Protein AF-E6LDW2-F1 (afdb_monomer_lite)

pLDDT: mean 90.3, std 9.99, range [43.72, 98.69]

InterPro domains:
  IPR022302 Phosphoesterase, putative [TIGR03729] (8-185)
  IPR029052 Metallo-dependent phosphatase-like [SSF56300] (7-190)

Organism: Enterococcus italicus (strain DSM 15952 / CCUG 50447 / LMG 22039 / TP 1.5) (NCBI:txid888064)

Foldseek 3Di:
DVVVVVPDLAADADELVRLLPDDQCCNQPNPDPRYAALDWDDPDPAEIEHEHAAWFDLVLDPPDPDDVVVVCCPPNPSVSRDDPDDRNVVNVVSLVSLLVSLVVDDLSHAYEYEYAADQANVLQDADDDPCRVVSSVVRGRHYVSNVVSLLVRPNYAEYEYESSLDFPAWDDDSNHTYGYQALHDPLSQPVLQVVVCVVVVDRDDSVRSVVCCVVCVVVSVVVCPVSVVVSVVSSDDDDDRDDDD

Sequence (245 aa):
MDYLSNYFPTTFHWGNHEMADLTEGEIEHYLDPRFLNFRFFALSDTTWLLGINGWYDYSFVEGATRDFERLKKLAWYDRFIQREARDPVVMQQIADNFVAIMRTVPKDKRVIVSTHFVPNQAFVQTFTGKYAKWNQINAFLGSPKIGQMATEFLQIKALVFGHTHHRFGSVQVGGIHYECRPLGYAYEWRSMREALKQKQQKQLTMAALKREWQQSAKEMYRLYPEIVEQELKAALTILPYEEEK

Structure (mmCIF, N/CA/C/O backbone):
data_AF-E6LDW2-F1
#
_entry.id   AF-E6LDW2-F1
#
loop_
_atom_site.group_PDB
_atom_site.id
_atom_site.type_symbol
_atom_site.label_a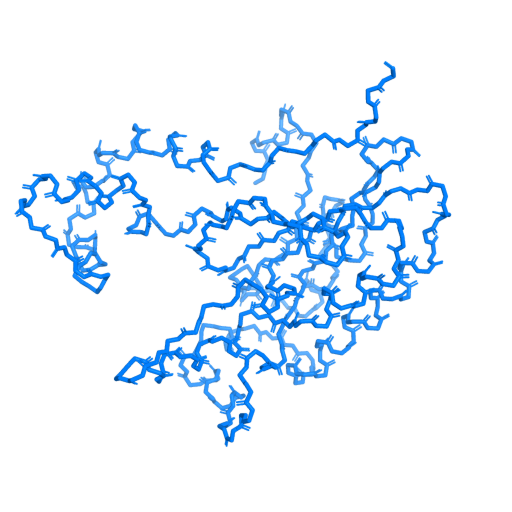tom_id
_atom_site.label_alt_id
_atom_site.label_comp_id
_atom_site.label_asym_id
_atom_site.label_entity_id
_atom_site.label_seq_id
_atom_site.pdbx_PDB_ins_code
_atom_site.Cartn_x
_atom_site.Cartn_y
_atom_site.Cartn_z
_atom_site.occupancy
_atom_site.B_iso_or_equiv
_atom_site.auth_seq_id
_atom_site.auth_comp_id
_atom_site.auth_asym_id
_atom_site.auth_atom_id
_atom_site.pdbx_PDB_model_num
ATOM 1 N N . MET A 1 1 ? 10.231 -11.966 8.454 1.00 61.38 1 MET A N 1
ATOM 2 C CA . MET A 1 1 ? 9.400 -11.290 9.475 1.00 61.38 1 MET A CA 1
ATOM 3 C C . MET A 1 1 ? 9.820 -11.614 10.901 1.00 61.38 1 MET A C 1
ATOM 5 O O . MET A 1 1 ? 9.773 -10.725 11.740 1.00 61.38 1 MET A O 1
ATOM 9 N N . ASP A 1 2 ? 10.304 -12.826 11.173 1.00 77.94 2 ASP A N 1
ATOM 10 C CA . ASP A 1 2 ? 10.484 -13.300 12.555 1.00 77.94 2 ASP A CA 1
ATOM 11 C C . ASP A 1 2 ? 11.526 -12.530 13.378 1.00 77.94 2 ASP A C 1
ATOM 13 O O . ASP A 1 2 ? 11.386 -12.436 14.590 1.00 77.94 2 ASP A O 1
ATOM 17 N N . TYR A 1 3 ? 12.516 -11.891 12.742 1.00 85.94 3 TYR A N 1
ATOM 18 C CA . TYR A 1 3 ? 13.461 -11.032 13.462 1.00 85.94 3 TYR A CA 1
ATOM 19 C C . TYR A 1 3 ? 12.782 -9.814 14.110 1.00 85.94 3 TYR A C 1
ATOM 21 O O . TYR A 1 3 ? 12.990 -9.564 15.292 1.00 85.94 3 TYR A O 1
ATOM 29 N N . LEU A 1 4 ? 11.954 -9.071 13.360 1.00 85.75 4 LEU A N 1
ATOM 30 C CA . LEU A 1 4 ? 11.271 -7.873 13.873 1.00 85.75 4 LEU A CA 1
ATOM 31 C C . LEU A 1 4 ? 10.219 -8.227 14.924 1.00 85.75 4 LEU A C 1
ATOM 33 O O . LEU A 1 4 ? 10.052 -7.488 15.892 1.00 85.75 4 LEU A O 1
ATOM 37 N N . SER A 1 5 ? 9.573 -9.386 14.771 1.00 88.56 5 SER A N 1
ATOM 38 C CA . SER A 1 5 ? 8.580 -9.885 15.724 1.00 88.56 5 SER A CA 1
ATOM 39 C C . SER A 1 5 ? 9.153 -10.165 17.120 1.00 88.56 5 SER A C 1
ATOM 41 O O . SER A 1 5 ? 8.387 -10.214 18.076 1.00 88.56 5 SER A O 1
ATOM 43 N N . ASN A 1 6 ? 10.480 -10.279 17.265 1.00 91.75 6 ASN A N 1
ATOM 44 C CA . ASN A 1 6 ? 11.134 -10.375 18.576 1.00 91.75 6 ASN A CA 1
ATOM 45 C C . ASN A 1 6 ? 11.159 -9.044 19.346 1.00 91.75 6 ASN A C 1
ATOM 47 O O . ASN A 1 6 ? 11.403 -9.045 20.549 1.00 91.75 6 ASN A O 1
ATOM 51 N N . TYR A 1 7 ? 10.945 -7.918 18.661 1.00 93.06 7 TYR A N 1
ATOM 52 C CA . TYR A 1 7 ? 11.051 -6.576 19.239 1.00 93.06 7 TYR A CA 1
ATOM 53 C C . TYR A 1 7 ? 9.727 -5.808 19.195 1.00 93.06 7 TYR A C 1
ATOM 55 O O . TYR A 1 7 ? 9.467 -4.998 20.081 1.00 93.06 7 TYR A O 1
ATOM 63 N N . PHE A 1 8 ? 8.885 -6.062 18.187 1.00 90.38 8 PHE A N 1
ATOM 64 C CA . PHE A 1 8 ? 7.631 -5.341 17.971 1.00 90.38 8 PHE A CA 1
ATOM 65 C C . PHE A 1 8 ? 6.513 -6.278 17.493 1.00 90.38 8 PHE A C 1
ATOM 67 O O . PHE A 1 8 ? 6.769 -7.153 16.656 1.00 90.38 8 PHE A O 1
ATOM 74 N N . PRO A 1 9 ? 5.249 -6.057 17.908 1.00 93.62 9 PRO A N 1
ATOM 75 C CA . PRO A 1 9 ? 4.101 -6.633 17.217 1.00 93.62 9 PRO A CA 1
ATOM 76 C C . PRO A 1 9 ? 4.183 -6.308 15.724 1.00 93.62 9 PRO A C 1
ATOM 78 O O . PRO A 1 9 ? 4.304 -5.150 15.331 1.00 93.62 9 PRO A O 1
ATOM 81 N N . THR A 1 10 ? 4.177 -7.343 14.888 1.00 95.50 10 THR A N 1
ATOM 82 C CA . THR A 1 10 ? 4.383 -7.207 13.444 1.00 95.50 10 THR A CA 1
ATOM 83 C C . THR A 1 10 ? 3.158 -7.725 12.712 1.00 95.50 10 THR A C 1
ATOM 85 O O . THR A 1 10 ? 2.697 -8.830 12.990 1.00 95.50 10 THR A O 1
ATOM 88 N N . THR A 1 11 ? 2.673 -6.953 11.748 1.00 97.12 11 THR A N 1
ATOM 89 C CA . THR A 1 11 ? 1.641 -7.361 10.791 1.00 97.12 11 THR A CA 1
ATOM 90 C C . THR A 1 11 ? 2.141 -7.128 9.370 1.00 97.12 11 THR A C 1
ATOM 92 O O . THR A 1 11 ? 3.139 -6.430 9.170 1.00 97.12 11 THR A O 1
ATOM 95 N N . PHE A 1 12 ? 1.497 -7.744 8.380 1.00 97.50 12 PHE A N 1
ATOM 96 C CA . PHE A 1 12 ? 1.852 -7.555 6.975 1.00 97.50 12 PHE A CA 1
ATOM 97 C C . PHE A 1 12 ? 0.672 -7.758 6.036 1.00 97.50 12 PHE A C 1
ATOM 99 O O . PHE A 1 12 ? -0.296 -8.432 6.371 1.00 97.50 12 PHE A O 1
ATOM 106 N N . HIS A 1 13 ? 0.797 -7.190 4.845 1.00 98.06 13 HIS A N 1
ATOM 107 C CA . HIS A 1 13 ? -0.041 -7.450 3.679 1.00 98.06 13 HIS A CA 1
ATOM 108 C C . HIS A 1 13 ? 0.877 -7.636 2.467 1.00 98.06 13 HIS A C 1
ATOM 110 O O . HIS A 1 13 ? 2.083 -7.379 2.555 1.00 98.06 13 HIS A O 1
ATOM 116 N N . TRP A 1 14 ? 0.335 -8.147 1.369 1.00 98.00 14 TRP A N 1
ATOM 117 C CA . TRP A 1 14 ? 1.127 -8.468 0.189 1.00 98.00 14 TRP A CA 1
ATOM 118 C C . TRP A 1 14 ? 1.342 -7.259 -0.712 1.00 98.00 14 TRP A C 1
ATOM 120 O O . TRP A 1 14 ? 0.398 -6.537 -1.042 1.00 98.00 14 TRP A O 1
ATOM 130 N N . GLY A 1 15 ? 2.574 -7.110 -1.199 1.00 97.25 15 GLY A N 1
ATOM 131 C CA . GLY A 1 15 ? 2.851 -6.356 -2.408 1.00 97.25 15 GLY A CA 1
ATOM 132 C C . GLY A 1 15 ? 2.733 -7.225 -3.658 1.00 97.25 15 GLY A C 1
ATOM 133 O O . GLY A 1 15 ? 2.633 -8.449 -3.599 1.00 97.25 15 GLY A O 1
ATOM 134 N N . ASN A 1 16 ? 2.768 -6.589 -4.830 1.00 96.06 16 ASN A N 1
ATOM 135 C CA . ASN A 1 16 ? 2.678 -7.295 -6.112 1.00 96.06 16 ASN A CA 1
ATOM 136 C C . ASN A 1 16 ? 3.825 -8.304 -6.312 1.00 96.06 16 ASN A C 1
ATOM 138 O O . ASN A 1 16 ? 3.637 -9.331 -6.957 1.00 96.06 16 ASN A O 1
ATOM 142 N N . HIS A 1 17 ? 5.008 -8.024 -5.761 1.00 95.06 17 HIS A N 1
ATOM 143 C CA . HIS A 1 17 ? 6.155 -8.917 -5.883 1.00 95.06 17 HIS A CA 1
ATOM 144 C C . HIS A 1 17 ? 5.996 -10.197 -5.059 1.00 95.06 17 HIS A C 1
ATOM 146 O O . HIS A 1 17 ? 6.358 -11.257 -5.557 1.00 95.06 17 HIS A O 1
ATOM 152 N N . GLU A 1 18 ? 5.403 -10.126 -3.865 1.00 95.81 18 GLU A N 1
ATOM 153 C CA . GLU A 1 18 ? 5.114 -11.318 -3.059 1.00 95.81 18 GLU A CA 1
ATOM 154 C C . GLU A 1 18 ? 3.975 -12.148 -3.665 1.00 95.81 18 GLU A C 1
ATOM 156 O O . GLU A 1 18 ? 4.045 -13.372 -3.681 1.00 95.81 18 GLU A O 1
ATOM 161 N N . MET A 1 19 ? 2.951 -11.497 -4.229 1.00 97.44 19 MET A N 1
ATOM 162 C CA . MET A 1 19 ? 1.814 -12.189 -4.855 1.00 97.44 19 MET A CA 1
ATOM 163 C C . MET A 1 19 ? 2.197 -13.069 -6.051 1.00 97.44 19 MET A C 1
ATOM 165 O O . MET A 1 19 ? 1.428 -13.952 -6.420 1.00 97.44 19 MET A O 1
ATOM 169 N N . ALA A 1 20 ? 3.338 -12.816 -6.698 1.00 95.38 20 ALA A N 1
ATOM 170 C CA . ALA A 1 20 ? 3.752 -13.553 -7.892 1.00 95.38 20 ALA A CA 1
ATOM 171 C C . ALA A 1 20 ? 4.045 -15.037 -7.613 1.00 95.38 20 ALA A C 1
ATOM 173 O O . ALA A 1 20 ? 3.953 -15.849 -8.532 1.00 95.38 20 ALA A O 1
ATOM 174 N N . ASP A 1 21 ? 4.360 -15.373 -6.361 1.00 94.31 21 ASP A N 1
ATOM 175 C CA . ASP A 1 21 ? 4.686 -16.729 -5.919 1.00 94.31 21 ASP A CA 1
ATOM 176 C C . ASP A 1 21 ? 3.512 -17.414 -5.184 1.00 94.31 21 ASP A C 1
ATOM 178 O O . ASP A 1 21 ? 3.684 -18.501 -4.634 1.00 94.31 21 ASP A O 1
ATOM 182 N N . LEU A 1 22 ? 2.322 -16.796 -5.169 1.00 96.62 22 LEU A N 1
ATOM 183 C CA . LEU A 1 22 ? 1.149 -17.244 -4.410 1.00 96.62 22 LEU A CA 1
ATOM 184 C C . LEU A 1 22 ? -0.028 -17.628 -5.318 1.00 96.62 22 LEU A C 1
ATOM 186 O O . LEU A 1 22 ? -0.206 -17.103 -6.420 1.00 96.62 22 LEU A O 1
ATOM 190 N N . THR A 1 23 ? -0.881 -18.521 -4.821 1.00 96.88 23 THR A N 1
ATOM 191 C CA . THR A 1 23 ? -2.211 -18.797 -5.390 1.00 96.88 23 THR A CA 1
ATOM 192 C C . THR A 1 23 ? -3.225 -17.712 -4.999 1.00 96.88 23 THR A C 1
ATOM 194 O O . THR A 1 23 ? -3.037 -17.031 -3.994 1.00 96.88 23 THR A O 1
ATOM 197 N N . GLU A 1 24 ? -4.348 -17.577 -5.723 1.00 95.62 24 GLU A N 1
ATOM 198 C CA . GLU A 1 24 ? -5.418 -16.619 -5.350 1.00 95.62 24 GLU A CA 1
ATOM 199 C C . GLU A 1 24 ? -5.887 -16.827 -3.900 1.00 95.62 24 GLU A C 1
ATOM 201 O O . GLU A 1 24 ? -6.051 -15.873 -3.141 1.00 95.62 24 GLU A O 1
ATOM 206 N N . GLY A 1 25 ? -6.040 -18.088 -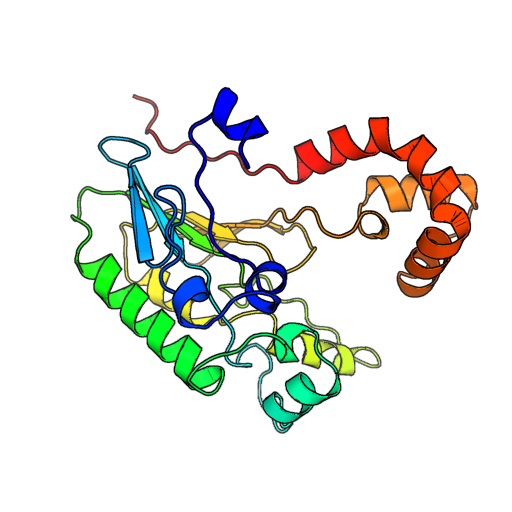3.483 1.00 97.06 25 GLY A N 1
ATOM 207 C CA . GLY A 1 25 ? -6.428 -18.427 -2.116 1.00 97.06 25 GLY A CA 1
ATOM 208 C C . GLY A 1 25 ? -5.427 -17.927 -1.072 1.00 97.06 25 GLY A C 1
ATOM 209 O O . GLY A 1 25 ? -5.838 -17.440 -0.023 1.00 97.06 25 GLY A O 1
ATOM 210 N N . GLU A 1 26 ? -4.126 -17.991 -1.358 1.00 97.62 26 GLU A N 1
ATOM 211 C CA . GLU A 1 26 ? -3.072 -17.475 -0.475 1.00 97.62 26 GLU A CA 1
ATOM 212 C C . GLU A 1 26 ? -2.971 -15.947 -0.510 1.00 97.62 26 GLU A C 1
ATOM 214 O O . GLU A 1 26 ? -2.707 -15.328 0.522 1.00 97.62 26 GLU A O 1
ATOM 219 N N . ILE A 1 27 ? -3.220 -15.324 -1.664 1.00 98.00 27 ILE A N 1
ATOM 220 C CA . ILE A 1 27 ? -3.296 -13.864 -1.779 1.00 98.00 27 ILE A CA 1
ATOM 221 C C . ILE A 1 27 ? -4.416 -13.338 -0.880 1.00 98.00 27 ILE A C 1
ATOM 223 O O . ILE A 1 27 ? -4.204 -12.383 -0.131 1.00 98.00 27 ILE A O 1
ATOM 227 N N . GLU A 1 28 ? -5.591 -13.966 -0.917 1.00 97.31 28 GLU A N 1
ATOM 228 C CA . GLU A 1 28 ? -6.760 -13.479 -0.184 1.00 97.31 28 GLU A CA 1
ATOM 229 C C . GLU A 1 28 ? -6.801 -13.955 1.280 1.00 97.31 28 GLU A C 1
ATOM 231 O O . GLU A 1 28 ? -7.205 -13.192 2.161 1.00 97.31 28 GLU A O 1
ATOM 236 N N . HIS A 1 29 ? -6.347 -15.182 1.568 1.00 96.62 29 HIS A N 1
ATOM 237 C CA . HIS A 1 29 ? -6.551 -15.870 2.852 1.00 96.62 29 HIS A CA 1
ATOM 238 C C . HIS A 1 29 ? -5.302 -16.592 3.384 1.00 96.62 29 HIS A C 1
ATOM 240 O O . HIS A 1 29 ? -5.395 -17.716 3.885 1.00 96.62 29 HIS A O 1
ATOM 246 N N . TYR A 1 30 ? -4.132 -15.952 3.335 1.00 97.44 30 TYR A N 1
ATOM 247 C CA . TYR A 1 30 ? -2.915 -16.540 3.898 1.00 97.44 30 TYR A CA 1
ATOM 248 C C . TYR A 1 30 ? -3.067 -16.922 5.383 1.00 97.44 30 TYR A C 1
ATOM 250 O O . TYR A 1 30 ? -3.596 -16.158 6.203 1.00 97.44 30 TYR A O 1
ATOM 258 N N . LEU A 1 31 ? -2.579 -18.113 5.739 1.00 95.44 31 LEU A N 1
ATOM 259 C CA . LEU A 1 31 ? -2.718 -18.702 7.073 1.00 95.44 31 LEU A CA 1
ATOM 260 C C . LEU A 1 31 ? -1.609 -18.233 8.030 1.00 95.44 31 LEU A C 1
ATOM 262 O O . LEU A 1 31 ? -0.845 -19.034 8.561 1.00 95.44 31 LEU A O 1
ATOM 266 N N . ASP A 1 32 ? -1.538 -16.925 8.274 1.00 95.62 32 ASP A N 1
ATOM 267 C CA . ASP A 1 32 ? -0.710 -16.326 9.328 1.00 95.62 32 ASP A CA 1
ATOM 268 C C . ASP A 1 32 ? -1.563 -15.308 10.111 1.00 95.62 32 ASP A C 1
ATOM 270 O O . ASP A 1 32 ? -2.206 -14.455 9.494 1.00 95.62 32 ASP A O 1
ATOM 274 N N . PRO A 1 33 ? -1.610 -15.354 11.455 1.00 93.56 33 PRO A N 1
ATOM 275 C CA . PRO A 1 33 ? -2.386 -14.394 12.248 1.00 93.56 33 PRO A CA 1
ATOM 276 C C . PRO A 1 33 ? -1.914 -12.939 12.093 1.00 93.56 33 PRO A C 1
ATOM 278 O O . PRO A 1 33 ? -2.668 -12.017 12.393 1.00 93.56 33 PRO A O 1
ATOM 281 N N . ARG A 1 34 ? -0.680 -12.717 11.626 1.00 95.94 34 ARG A N 1
ATOM 282 C CA . ARG A 1 34 ? -0.110 -11.393 11.340 1.00 95.94 34 ARG A CA 1
ATOM 283 C C . ARG A 1 34 ? -0.521 -10.861 9.965 1.00 95.94 34 ARG A C 1
ATOM 285 O O . ARG A 1 34 ? -0.319 -9.675 9.700 1.00 95.94 34 ARG A O 1
ATOM 292 N N . PHE A 1 35 ? -1.051 -11.717 9.091 1.00 97.88 35 PHE A N 1
ATOM 293 C CA . PHE A 1 35 ? -1.477 -11.331 7.752 1.00 97.88 35 PHE A CA 1
ATOM 294 C C . PHE A 1 35 ? -2.804 -10.567 7.797 1.00 97.88 35 PHE A C 1
ATOM 296 O O . PHE A 1 35 ? -3.819 -11.062 8.307 1.00 97.88 35 PHE A O 1
ATOM 303 N N . LEU A 1 36 ? -2.794 -9.363 7.230 1.00 98.44 36 LEU A N 1
ATOM 304 C CA . LEU A 1 36 ? -3.932 -8.464 7.150 1.00 98.44 36 LEU A CA 1
ATOM 305 C C . LEU A 1 36 ? -4.349 -8.254 5.693 1.00 98.44 36 LEU A C 1
ATOM 307 O O . LEU A 1 36 ? -3.691 -7.541 4.945 1.00 98.44 36 LEU A O 1
ATOM 311 N N . ASN A 1 37 ? -5.500 -8.800 5.321 1.00 98.44 37 ASN A N 1
ATOM 312 C CA . ASN A 1 37 ? -6.207 -8.434 4.100 1.00 98.44 37 ASN A CA 1
ATOM 313 C C . ASN A 1 37 ? -7.698 -8.391 4.422 1.00 98.44 37 ASN A C 1
ATOM 315 O O . ASN A 1 37 ? -8.283 -9.416 4.767 1.00 98.44 37 ASN A O 1
ATOM 319 N N . PHE A 1 38 ? -8.272 -7.186 4.431 1.00 98.25 38 PHE A N 1
ATOM 320 C CA . PHE A 1 38 ? -9.593 -6.919 5.010 1.00 98.25 38 PHE A CA 1
ATOM 321 C C . PHE A 1 38 ? -9.710 -7.430 6.455 1.00 98.25 38 PHE A C 1
ATOM 323 O O . PHE A 1 38 ? -10.712 -8.015 6.861 1.00 98.25 38 PHE A O 1
ATOM 330 N N . ARG A 1 39 ? -8.656 -7.213 7.249 1.00 97.69 39 ARG A N 1
ATOM 331 C CA . ARG A 1 39 ? -8.614 -7.545 8.678 1.00 97.69 39 ARG A CA 1
ATOM 332 C C . ARG A 1 39 ? -8.118 -6.354 9.478 1.00 97.69 39 ARG A C 1
ATOM 334 O O . ARG A 1 39 ? -7.216 -5.636 9.040 1.00 97.69 39 ARG A O 1
ATOM 341 N N . PHE A 1 40 ? -8.703 -6.178 10.659 1.00 97.75 40 PHE A N 1
ATOM 342 C CA . PHE A 1 40 ? -8.274 -5.165 11.611 1.00 97.75 40 PHE A CA 1
ATOM 343 C C . PHE A 1 40 ? -7.258 -5.726 12.604 1.00 97.75 40 PHE A C 1
ATOM 345 O O . PHE A 1 40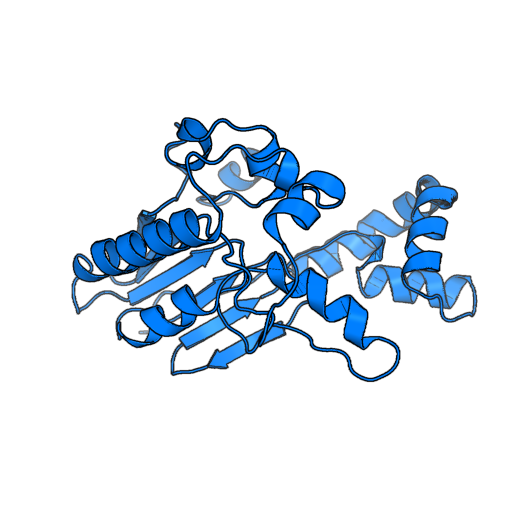 ? -7.375 -6.863 13.058 1.00 97.75 40 PHE A O 1
ATOM 352 N N . PHE A 1 41 ? -6.317 -4.880 12.996 1.00 97.31 41 PHE A N 1
ATOM 353 C CA . PHE A 1 41 ? -5.454 -5.057 14.152 1.00 97.31 41 PHE A CA 1
ATOM 354 C C . PHE A 1 41 ? -5.664 -3.866 15.092 1.00 97.31 41 PHE A C 1
ATOM 356 O O . PHE A 1 41 ? -5.537 -2.716 14.673 1.00 97.31 41 PHE A O 1
ATOM 363 N N . ALA A 1 42 ? -6.022 -4.113 16.351 1.00 96.06 42 ALA A N 1
ATOM 364 C CA . ALA A 1 42 ? -6.199 -3.039 17.324 1.00 96.06 42 ALA A CA 1
ATOM 365 C C . ALA A 1 42 ? -4.825 -2.489 17.738 1.00 96.06 42 ALA A C 1
ATOM 367 O O . ALA A 1 42 ? -4.023 -3.211 18.323 1.00 96.06 42 ALA A O 1
ATOM 368 N N . LEU A 1 43 ? -4.555 -1.220 17.417 1.00 95.56 43 LEU A N 1
ATOM 369 C CA . LEU A 1 43 ? -3.351 -0.519 17.879 1.00 95.56 43 LEU A CA 1
ATOM 370 C C . LEU A 1 43 ? -3.563 0.039 19.293 1.00 95.56 43 LEU A C 1
ATOM 372 O O . LEU A 1 43 ? -2.635 0.054 20.095 1.00 95.56 43 LEU A O 1
ATOM 376 N N . SER A 1 44 ? -4.794 0.465 19.588 1.00 95.19 44 SER A N 1
ATOM 377 C CA . SER A 1 44 ? -5.279 0.886 20.903 1.00 95.19 44 SER A CA 1
ATOM 378 C C . SER A 1 44 ? -6.786 0.611 21.027 1.00 95.19 44 SER A C 1
ATOM 380 O O . SER A 1 44 ? -7.420 0.108 20.092 1.00 95.19 44 SER A O 1
ATOM 382 N N . ASP A 1 45 ? -7.388 0.997 22.155 1.00 93.88 45 ASP A N 1
ATOM 383 C CA . ASP A 1 45 ? -8.840 0.907 22.367 1.00 93.88 45 ASP A CA 1
ATOM 384 C C . ASP A 1 45 ? -9.648 1.746 21.363 1.00 93.88 45 ASP A C 1
ATOM 386 O O . ASP A 1 45 ? -10.808 1.435 21.077 1.00 93.88 45 ASP A O 1
ATOM 390 N N . THR A 1 46 ? -9.060 2.815 20.821 1.00 95.62 46 THR A N 1
ATOM 391 C CA . THR A 1 46 ? -9.740 3.780 19.943 1.00 95.62 46 THR A CA 1
ATOM 392 C C . THR A 1 46 ? -9.221 3.773 18.510 1.00 95.62 46 THR A C 1
ATOM 394 O O . THR A 1 46 ? -9.952 4.216 17.624 1.00 95.62 46 THR A O 1
ATOM 397 N N . THR A 1 47 ? -8.025 3.238 18.246 1.00 97.56 47 THR A N 1
ATOM 398 C CA . THR A 1 47 ? -7.419 3.246 16.908 1.00 97.56 47 THR A CA 1
ATOM 399 C C . THR A 1 47 ? -7.114 1.844 16.404 1.00 97.56 47 THR A C 1
ATOM 401 O O . THR A 1 47 ? -6.409 1.061 17.043 1.00 97.56 47 THR A O 1
ATOM 404 N N . TRP A 1 48 ? -7.615 1.533 15.211 1.00 97.81 48 TRP A N 1
ATOM 405 C CA . TRP A 1 48 ? -7.409 0.259 14.529 1.00 97.81 48 TRP A CA 1
ATOM 406 C C . TRP A 1 48 ? -6.591 0.443 13.248 1.00 97.81 48 TRP A C 1
ATOM 408 O O . TRP A 1 48 ? -6.719 1.444 12.543 1.00 97.81 48 TRP A O 1
ATOM 418 N N . LEU A 1 49 ? -5.770 -0.552 12.931 1.00 98.25 49 LEU A N 1
ATOM 419 C CA . LEU A 1 49 ? -5.086 -0.705 11.654 1.00 98.25 49 LEU A CA 1
ATOM 420 C C . LEU A 1 49 ? -5.899 -1.643 10.762 1.00 98.25 49 LEU A C 1
ATOM 422 O O . LEU A 1 49 ? -6.133 -2.786 11.139 1.00 98.25 49 LEU A O 1
ATOM 426 N N . LEU A 1 50 ? -6.291 -1.188 9.577 1.00 98.69 50 LEU A N 1
ATOM 427 C CA . LEU A 1 50 ? -6.852 -2.021 8.517 1.00 98.69 50 LEU A 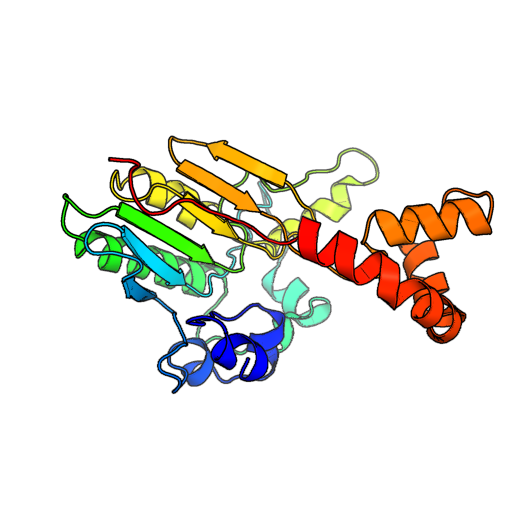CA 1
ATOM 428 C C . LEU A 1 50 ? -5.766 -2.303 7.480 1.00 98.69 50 LEU A C 1
ATOM 430 O O . LEU A 1 50 ? -5.279 -1.372 6.840 1.00 98.69 50 LEU A O 1
ATOM 434 N N . GLY A 1 51 ? -5.409 -3.570 7.286 1.00 98.50 51 GLY A N 1
ATOM 435 C CA . GLY A 1 51 ? -4.562 -3.979 6.163 1.00 98.50 51 GLY A CA 1
ATOM 436 C C . GLY A 1 51 ? -5.398 -4.452 4.979 1.00 98.50 51 GLY A C 1
ATOM 437 O O . GLY A 1 51 ? -6.340 -5.228 5.156 1.00 98.50 51 GLY A O 1
ATOM 438 N N . ILE A 1 52 ? -5.052 -3.991 3.780 1.00 98.25 52 ILE A N 1
ATOM 439 C CA . ILE A 1 52 ? -5.576 -4.493 2.506 1.00 98.25 52 ILE A CA 1
ATOM 440 C C . ILE A 1 52 ? -4.408 -4.647 1.538 1.00 98.25 52 ILE A C 1
ATOM 442 O O . ILE A 1 52 ? -3.586 -3.742 1.420 1.00 98.25 52 ILE A O 1
ATOM 446 N N . ASN A 1 53 ? -4.339 -5.744 0.792 1.00 98.25 53 ASN A N 1
ATOM 447 C CA . ASN A 1 53 ? -3.263 -5.893 -0.189 1.00 98.25 53 ASN A CA 1
ATOM 448 C C . ASN A 1 53 ? -3.338 -4.787 -1.266 1.00 98.25 53 ASN A C 1
ATOM 450 O O . ASN A 1 53 ? -2.353 -4.112 -1.569 1.00 98.25 53 ASN A O 1
ATOM 454 N N . GLY A 1 54 ? -4.552 -4.537 -1.770 1.00 97.38 54 GLY A N 1
ATOM 455 C CA . GLY A 1 54 ? -4.835 -3.596 -2.855 1.00 97.38 54 GLY A CA 1
ATOM 456 C C . GLY A 1 54 ? -4.642 -4.210 -4.246 1.00 97.38 54 GLY A C 1
ATOM 457 O O . GLY A 1 54 ? -4.229 -5.361 -4.384 1.00 97.38 54 GLY A O 1
ATOM 458 N N . TRP A 1 55 ? -4.970 -3.433 -5.281 1.00 98.12 55 TRP A N 1
ATOM 459 C CA . TRP A 1 55 ? -4.751 -3.789 -6.686 1.00 98.12 55 TRP A CA 1
ATOM 460 C C . TRP A 1 55 ? -4.799 -2.540 -7.582 1.00 98.12 55 TRP A C 1
ATOM 462 O O . TRP A 1 55 ? -4.753 -1.410 -7.091 1.00 98.12 55 TRP A O 1
ATOM 472 N N . TYR A 1 56 ? -4.901 -2.731 -8.898 1.00 97.50 56 TYR A N 1
ATOM 473 C CA . TYR A 1 56 ? -5.071 -1.670 -9.889 1.00 97.50 56 TYR A CA 1
ATOM 474 C C . TYR A 1 56 ? -6.146 -2.008 -10.920 1.00 97.50 56 TYR A C 1
ATOM 476 O O . TYR A 1 56 ? -6.484 -3.165 -11.149 1.00 97.50 56 TYR A O 1
ATOM 484 N N . ASP A 1 57 ? -6.656 -0.976 -11.583 1.00 96.50 57 ASP A N 1
ATOM 485 C CA . ASP A 1 57 ? -7.675 -1.070 -12.636 1.00 96.50 57 ASP A CA 1
ATOM 486 C C . ASP A 1 57 ? -7.365 -0.181 -13.848 1.00 96.50 57 ASP A C 1
ATOM 488 O O . ASP A 1 57 ? -8.253 0.139 -14.637 1.00 96.50 57 ASP A O 1
ATOM 492 N N . TYR A 1 58 ? -6.099 0.225 -13.996 1.00 96.00 58 TYR A N 1
ATOM 493 C CA . TYR A 1 58 ? -5.592 1.070 -15.083 1.00 96.00 58 TYR A CA 1
ATOM 494 C C . TYR A 1 58 ? -6.115 2.513 -15.109 1.00 96.00 58 TYR A C 1
ATOM 496 O O . TYR A 1 58 ? -5.723 3.290 -15.980 1.00 96.00 58 TYR A O 1
ATOM 504 N N . SER A 1 59 ? -6.951 2.900 -14.147 1.00 95.06 59 SER A N 1
ATOM 505 C CA . SER A 1 59 ? -7.650 4.192 -14.126 1.00 95.06 59 SER A CA 1
ATOM 506 C C . SER A 1 59 ? -6.743 5.414 -13.949 1.00 95.06 59 SER A C 1
ATOM 508 O O . SER A 1 59 ? -7.155 6.524 -14.268 1.00 95.06 59 SER A O 1
ATOM 510 N N . PHE A 1 60 ? -5.489 5.231 -13.527 1.00 95.38 60 PHE A N 1
ATOM 511 C CA . PHE A 1 60 ? -4.486 6.303 -13.492 1.00 95.38 60 PHE A CA 1
ATOM 512 C C . PHE A 1 60 ? -3.973 6.741 -14.870 1.00 95.38 60 PHE A C 1
ATOM 514 O O . PHE A 1 60 ? -3.165 7.669 -14.963 1.00 95.38 60 PHE A O 1
ATOM 521 N N . VAL A 1 61 ? -4.411 6.083 -15.945 1.00 93.06 61 VAL A N 1
ATOM 522 C CA . VAL A 1 61 ? -4.166 6.523 -17.318 1.00 93.06 61 VAL A CA 1
ATOM 523 C C . VAL A 1 61 ? -5.486 6.987 -17.925 1.00 93.06 61 VAL A C 1
ATOM 525 O O . VAL A 1 61 ? -6.271 6.186 -18.433 1.00 93.06 61 VAL A O 1
ATOM 528 N N . GLU A 1 62 ? -5.724 8.297 -17.891 1.00 79.94 62 GLU A N 1
ATOM 529 C CA . GLU A 1 62 ? -6.908 8.900 -18.508 1.00 79.94 62 GLU A CA 1
ATOM 530 C C . GLU A 1 62 ? -6.973 8.610 -20.014 1.00 79.94 62 GLU A C 1
ATOM 532 O O . GLU A 1 62 ? -5.963 8.645 -20.724 1.00 79.94 62 GLU A O 1
ATOM 537 N N . GLY A 1 63 ? -8.179 8.324 -20.516 1.00 71.88 63 GLY A N 1
ATOM 538 C CA . GLY A 1 63 ? -8.404 8.089 -21.945 1.00 71.88 63 GLY A CA 1
ATOM 539 C C . GLY A 1 63 ? -7.669 6.862 -22.498 1.00 71.88 63 GLY A C 1
ATOM 540 O O . GLY A 1 63 ? -7.332 6.831 -23.682 1.00 71.88 63 GLY A O 1
ATOM 541 N N . ALA A 1 64 ? -7.387 5.868 -21.652 1.00 65.81 64 ALA A N 1
ATOM 542 C CA . ALA A 1 64 ? -6.716 4.628 -22.019 1.00 65.81 64 ALA A CA 1
ATOM 543 C C . ALA A 1 64 ? -7.352 3.942 -23.246 1.00 65.81 64 ALA A C 1
ATOM 545 O O . ALA A 1 64 ? -8.388 3.295 -23.156 1.00 65.81 64 ALA A O 1
ATOM 546 N N . THR A 1 65 ? -6.686 4.033 -24.398 1.00 68.19 65 THR A N 1
ATOM 547 C CA . THR A 1 65 ? -7.025 3.286 -25.628 1.00 68.19 65 THR A CA 1
ATOM 548 C C . THR A 1 65 ? -6.196 2.012 -25.790 1.00 68.19 65 THR A C 1
ATOM 550 O O . THR A 1 65 ? -6.409 1.224 -26.710 1.00 68.19 65 THR A O 1
ATOM 553 N N . ARG A 1 66 ? -5.206 1.820 -24.912 1.00 80.19 66 ARG A N 1
ATOM 554 C CA . ARG A 1 66 ? -4.284 0.688 -24.932 1.00 80.19 66 ARG A CA 1
ATOM 555 C C . ARG A 1 66 ? -4.864 -0.485 -24.148 1.00 80.19 66 ARG A C 1
ATOM 557 O O . ARG A 1 66 ? -5.364 -0.316 -23.044 1.00 80.19 66 ARG A O 1
ATOM 564 N N . ASP A 1 67 ? -4.690 -1.683 -24.694 1.00 90.12 67 ASP A N 1
ATOM 565 C CA . ASP A 1 67 ? -4.970 -2.938 -23.999 1.00 90.12 67 ASP A CA 1
ATOM 566 C C . ASP A 1 67 ? -3.887 -3.210 -22.935 1.00 90.12 67 ASP A C 1
ATOM 568 O O . ASP A 1 67 ? -2.811 -3.753 -23.220 1.00 90.12 67 ASP A O 1
ATOM 572 N N . PHE A 1 68 ? -4.150 -2.754 -21.709 1.00 93.06 68 PHE A N 1
ATOM 573 C CA . PHE A 1 68 ? -3.243 -2.922 -20.574 1.00 93.06 68 PHE A CA 1
ATOM 574 C C . PHE A 1 68 ? -3.200 -4.355 -20.042 1.00 93.06 68 PHE A C 1
ATOM 576 O O . PHE A 1 68 ? -2.149 -4.768 -19.552 1.00 93.06 68 PHE A O 1
ATOM 583 N N . GLU A 1 69 ? -4.256 -5.149 -20.231 1.00 91.69 69 GLU A N 1
ATOM 584 C CA . GLU A 1 69 ? -4.240 -6.577 -19.894 1.00 91.69 69 GLU A CA 1
ATOM 585 C C . GLU A 1 69 ? -3.235 -7.325 -20.774 1.00 91.69 69 GLU A C 1
ATOM 587 O O . GLU A 1 69 ? -2.411 -8.108 -20.289 1.00 91.69 69 GLU A O 1
ATOM 592 N N . ARG A 1 70 ? -3.242 -7.049 -22.082 1.00 91.75 70 ARG A N 1
ATOM 593 C CA . ARG A 1 70 ? -2.241 -7.600 -22.998 1.00 91.75 70 ARG A CA 1
ATOM 594 C C . ARG A 1 70 ? -0.842 -7.087 -22.676 1.00 91.75 70 ARG A C 1
ATOM 596 O O . ARG A 1 70 ? 0.105 -7.873 -22.696 1.00 91.75 70 ARG A O 1
ATOM 603 N N . LEU A 1 71 ? -0.688 -5.794 -22.377 1.00 91.50 71 LEU A N 1
ATOM 604 C CA . LEU A 1 71 ? 0.616 -5.229 -22.010 1.00 91.50 71 LEU A CA 1
ATOM 605 C C . LEU A 1 71 ? 1.182 -5.893 -20.750 1.00 91.50 71 LEU A C 1
ATOM 607 O O . LEU A 1 71 ? 2.365 -6.241 -20.737 1.00 91.50 71 LEU A O 1
ATOM 611 N N . LYS A 1 72 ? 0.337 -6.121 -19.737 1.00 93.25 72 LYS A N 1
ATOM 612 C CA . LYS A 1 72 ? 0.698 -6.842 -18.516 1.00 93.25 72 LYS A CA 1
ATOM 613 C C . LYS A 1 72 ? 1.268 -8.212 -18.852 1.00 93.25 72 LYS A C 1
ATOM 615 O O . LYS A 1 72 ? 2.417 -8.485 -18.517 1.00 93.25 72 LYS A O 1
ATOM 620 N N . LYS A 1 73 ? 0.511 -9.019 -19.606 1.00 90.62 73 LYS A N 1
ATOM 621 C CA . LYS A 1 73 ? 0.897 -10.382 -20.014 1.00 90.62 73 LYS A CA 1
ATOM 622 C C . LYS A 1 73 ? 2.222 -10.436 -20.781 1.00 90.62 73 LYS A C 1
ATOM 624 O O . LYS A 1 73 ? 2.964 -11.402 -20.638 1.00 90.62 73 LYS A O 1
ATOM 629 N N . LEU A 1 74 ? 2.527 -9.414 -21.582 1.00 88.62 74 LEU A N 1
ATOM 630 C CA . LEU A 1 74 ? 3.732 -9.382 -22.415 1.00 88.62 74 LEU A CA 1
ATOM 631 C C . LEU A 1 74 ? 4.975 -8.864 -21.688 1.00 88.62 74 LEU A C 1
ATOM 633 O O . LEU A 1 74 ? 6.070 -9.371 -21.919 1.00 88.62 74 LEU A O 1
ATOM 637 N N . ALA A 1 75 ? 4.832 -7.812 -20.882 1.00 83.88 75 ALA A N 1
ATOM 638 C CA . ALA A 1 75 ? 5.972 -6.973 -20.510 1.00 83.88 75 ALA A CA 1
ATOM 639 C C . ALA A 1 75 ? 6.012 -6.560 -19.037 1.00 83.88 75 ALA A C 1
ATOM 641 O O . ALA A 1 75 ? 7.007 -5.974 -18.610 1.00 83.88 75 ALA A O 1
ATOM 642 N N . TRP A 1 76 ? 4.973 -6.855 -18.255 1.00 90.25 76 TRP A N 1
ATOM 643 C CA . TRP A 1 76 ? 4.917 -6.478 -16.846 1.00 90.25 76 TRP A CA 1
ATOM 644 C C .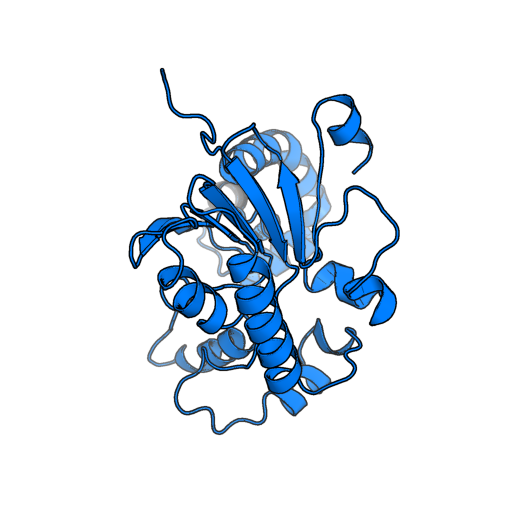 TRP A 1 76 ? 5.193 -7.672 -15.937 1.00 90.25 76 TRP A C 1
ATOM 646 O O . TRP A 1 76 ? 4.948 -8.818 -16.320 1.00 90.25 76 TRP A O 1
ATOM 656 N N . TYR A 1 77 ? 5.754 -7.417 -14.754 1.00 91.00 77 TYR A N 1
ATOM 657 C CA . TYR A 1 77 ? 6.108 -8.478 -13.808 1.00 91.00 77 TYR A CA 1
ATOM 658 C C . TYR A 1 77 ? 4.860 -9.188 -13.274 1.00 91.00 77 TYR A C 1
ATOM 660 O O . TYR A 1 77 ? 4.821 -10.411 -13.227 1.00 91.00 77 TYR A O 1
ATOM 668 N N . ASP A 1 78 ? 3.789 -8.434 -13.032 1.00 94.56 78 ASP A N 1
ATOM 669 C CA . ASP A 1 78 ? 2.536 -8.948 -12.469 1.00 94.56 78 ASP A CA 1
ATOM 670 C C . ASP A 1 78 ? 1.809 -9.974 -13.357 1.00 94.56 78 ASP A C 1
ATOM 672 O O . ASP A 1 78 ? 0.766 -10.486 -12.967 1.00 94.56 78 ASP A O 1
ATOM 676 N N . ARG A 1 79 ? 2.324 -10.299 -14.553 1.00 94.38 79 ARG A N 1
ATOM 677 C CA . ARG A 1 79 ? 1.832 -11.428 -15.363 1.00 94.38 79 ARG A CA 1
ATOM 678 C C . ARG A 1 79 ? 1.938 -12.779 -14.651 1.00 94.38 79 ARG A C 1
ATOM 680 O O . ARG A 1 79 ? 1.292 -13.724 -15.088 1.00 94.38 79 ARG A O 1
ATOM 687 N N . PHE A 1 80 ? 2.796 -12.878 -13.636 1.00 95.38 80 PHE A N 1
ATOM 688 C CA . PHE A 1 80 ? 2.967 -14.085 -12.830 1.00 95.38 80 PHE A CA 1
ATOM 689 C C . PHE A 1 80 ? 1.912 -14.212 -11.725 1.00 95.38 80 PHE A C 1
ATOM 691 O O . PHE A 1 80 ? 1.679 -15.311 -11.242 1.00 95.38 80 PHE A O 1
ATOM 698 N N . ILE A 1 81 ? 1.235 -13.114 -11.378 1.00 96.69 81 ILE A N 1
ATOM 699 C CA . ILE A 1 81 ? 0.207 -13.101 -10.339 1.00 96.69 81 ILE A CA 1
ATOM 700 C C . ILE A 1 81 ? -1.078 -13.695 -10.910 1.00 96.69 81 ILE A C 1
ATOM 702 O O . ILE A 1 81 ? -1.621 -13.200 -11.904 1.00 96.69 81 ILE A O 1
ATOM 706 N N . GLN A 1 82 ? -1.571 -14.748 -10.267 1.00 93.12 82 GLN A N 1
ATOM 707 C CA . GLN A 1 82 ? -2.811 -15.409 -10.647 1.00 93.12 82 GLN A CA 1
ATOM 708 C C . GLN A 1 82 ? -3.972 -14.753 -9.910 1.00 93.12 82 GLN A C 1
ATOM 710 O O . GLN A 1 82 ? -3.987 -14.756 -8.688 1.00 93.12 82 GLN A O 1
ATOM 715 N N . ARG A 1 83 ? -4.923 -14.196 -10.665 1.00 96.19 83 ARG A N 1
ATOM 716 C CA . ARG A 1 83 ? -6.191 -13.664 -10.154 1.00 96.19 83 ARG A CA 1
ATOM 717 C C . ARG A 1 83 ? -7.359 -14.377 -10.823 1.00 96.19 83 ARG A C 1
ATOM 719 O O . ARG A 1 83 ? -7.271 -14.713 -12.005 1.00 96.19 83 ARG A O 1
ATOM 726 N N . GLU A 1 84 ? -8.462 -14.565 -10.104 1.00 93.81 84 GLU A N 1
ATOM 727 C CA . GLU A 1 84 ? -9.661 -15.239 -10.636 1.00 93.81 84 GLU A CA 1
ATOM 728 C C . GLU A 1 84 ? -10.439 -14.398 -11.657 1.00 93.81 84 GLU A C 1
ATOM 730 O O . GLU A 1 84 ? -11.217 -14.926 -12.454 1.00 93.81 84 GLU A O 1
ATOM 735 N N . ALA A 1 85 ? -10.217 -13.083 -11.668 1.00 96.12 85 ALA A N 1
ATOM 736 C CA . ALA A 1 85 ? -10.879 -12.157 -12.572 1.00 96.12 85 ALA A CA 1
ATOM 737 C C . ALA A 1 85 ? -9.898 -11.154 -13.193 1.00 96.12 85 ALA A C 1
ATOM 739 O O . ALA A 1 85 ? -8.721 -11.070 -12.844 1.00 96.12 85 ALA A O 1
ATOM 740 N N . ARG A 1 86 ? -10.401 -10.373 -14.154 1.00 95.81 86 ARG A N 1
ATOM 741 C CA . ARG A 1 86 ? -9.633 -9.294 -14.794 1.00 95.81 86 ARG A CA 1
ATOM 742 C C . ARG A 1 86 ? -9.358 -8.171 -13.798 1.00 95.81 86 ARG A C 1
ATOM 744 O O . ARG A 1 86 ? -10.197 -7.899 -12.941 1.00 95.81 86 ARG A O 1
ATOM 751 N N . ASP A 1 87 ? -8.242 -7.468 -13.978 1.00 96.81 87 ASP A N 1
ATOM 752 C CA . ASP A 1 87 ? -7.755 -6.464 -13.020 1.00 96.81 87 ASP A CA 1
ATOM 753 C C . ASP A 1 87 ? -8.824 -5.422 -12.605 1.00 96.81 87 ASP A C 1
ATOM 755 O O . ASP A 1 87 ? -9.009 -5.225 -11.402 1.00 96.81 87 ASP A O 1
ATOM 759 N N . PRO A 1 88 ? -9.637 -4.838 -13.517 1.00 96.19 88 PRO A N 1
ATOM 760 C CA . PRO A 1 88 ? -10.699 -3.913 -13.108 1.00 96.19 88 PRO A CA 1
ATOM 761 C C . PRO A 1 88 ? -11.821 -4.547 -12.275 1.00 96.19 88 PRO A C 1
ATOM 763 O O . PRO A 1 88 ? -12.419 -3.868 -11.442 1.00 96.19 88 PRO A O 1
ATOM 766 N N . VAL A 1 89 ? -12.118 -5.832 -12.498 1.00 97.94 89 VAL A N 1
ATOM 767 C CA . VAL A 1 89 ? -13.142 -6.576 -11.744 1.00 97.94 89 VAL A CA 1
ATOM 768 C C . VAL A 1 89 ? -12.627 -6.884 -10.343 1.00 97.94 89 VAL A C 1
ATOM 770 O O . VAL A 1 89 ? -13.320 -6.601 -9.372 1.00 97.94 89 VAL A O 1
ATOM 773 N N . VAL A 1 90 ? -11.390 -7.371 -10.242 1.00 98.00 90 VAL A N 1
ATOM 774 C CA . VAL A 1 90 ? -10.697 -7.602 -8.966 1.00 98.00 90 VAL A CA 1
ATOM 775 C C . VAL A 1 90 ? -10.653 -6.323 -8.133 1.00 98.00 90 VAL A C 1
ATOM 777 O O . VAL A 1 90 ? -11.042 -6.311 -6.968 1.00 98.00 90 VAL A O 1
ATOM 780 N N . MET A 1 91 ? -10.232 -5.209 -8.736 1.00 98.06 91 MET A N 1
ATOM 781 C CA . MET A 1 91 ? -10.170 -3.932 -8.032 1.00 98.06 91 MET A CA 1
ATOM 782 C C . MET A 1 91 ? -11.557 -3.460 -7.580 1.00 98.06 91 MET A C 1
ATOM 784 O O . MET A 1 91 ? -11.683 -2.877 -6.506 1.00 98.06 91 MET A O 1
ATOM 788 N N . GLN A 1 92 ? -12.610 -3.717 -8.364 1.00 98.25 92 GLN A N 1
ATOM 789 C CA . GLN A 1 92 ? -13.972 -3.396 -7.942 1.00 98.25 92 GLN A CA 1
ATOM 790 C C . GLN A 1 92 ? -14.407 -4.235 -6.736 1.00 98.25 92 GLN A C 1
ATOM 792 O O . GLN A 1 92 ? -14.938 -3.673 -5.787 1.00 98.25 92 GLN A O 1
ATOM 797 N N . GLN A 1 93 ? -14.118 -5.538 -6.720 1.00 98.12 93 GLN A N 1
ATOM 798 C CA . GLN A 1 93 ? -14.403 -6.402 -5.567 1.00 98.12 93 GLN A CA 1
ATOM 799 C C . GLN A 1 93 ? -13.663 -5.928 -4.309 1.00 98.12 93 GLN A C 1
ATOM 801 O O . GLN A 1 93 ? -14.249 -5.852 -3.232 1.00 98.12 93 GLN A O 1
ATOM 806 N N . ILE A 1 94 ? -12.392 -5.540 -4.450 1.00 98.44 94 ILE A N 1
ATOM 807 C CA . ILE A 1 94 ? -11.596 -4.954 -3.362 1.00 98.44 94 ILE A CA 1
ATOM 808 C C . ILE A 1 94 ? -12.249 -3.666 -2.844 1.00 98.44 94 ILE A C 1
ATOM 810 O O . ILE A 1 94 ? -12.336 -3.458 -1.634 1.00 98.44 94 ILE A O 1
ATOM 814 N N . ALA A 1 95 ? -12.718 -2.807 -3.747 1.00 98.44 95 ALA A N 1
ATOM 815 C CA . ALA A 1 95 ? -13.385 -1.557 -3.408 1.00 98.44 95 ALA A CA 1
ATOM 816 C C . ALA A 1 95 ? -14.723 -1.798 -2.673 1.00 98.44 95 ALA A C 1
ATOM 818 O O . ALA A 1 95 ? -14.988 -1.180 -1.640 1.00 98.44 95 ALA A O 1
ATOM 819 N N . ASP A 1 96 ? -15.522 -2.757 -3.138 1.00 98.44 96 ASP A N 1
ATOM 820 C CA . ASP A 1 96 ? -16.790 -3.135 -2.507 1.00 98.44 96 ASP A CA 1
ATOM 821 C C . ASP A 1 96 ? -16.559 -3.726 -1.104 1.00 98.44 96 ASP A C 1
ATOM 823 O O . ASP A 1 96 ? -17.226 -3.335 -0.140 1.00 98.44 96 ASP A O 1
ATOM 827 N N . ASN A 1 97 ? -15.555 -4.597 -0.955 1.00 98.25 97 ASN A N 1
ATOM 828 C CA . ASN A 1 97 ? -15.150 -5.165 0.333 1.00 98.25 97 ASN A CA 1
ATOM 829 C C . ASN A 1 97 ? -14.642 -4.090 1.300 1.00 98.25 97 ASN A C 1
ATOM 831 O O . ASN A 1 97 ? -14.956 -4.135 2.490 1.00 98.25 97 ASN A O 1
ATOM 835 N N . PHE A 1 98 ? -13.896 -3.101 0.798 1.00 98.62 98 PHE A N 1
ATOM 836 C CA . PHE A 1 98 ? -13.413 -1.975 1.594 1.00 98.62 98 PHE A CA 1
ATOM 837 C C . PHE A 1 98 ? -14.576 -1.169 2.183 1.00 98.62 98 PHE A C 1
ATOM 839 O O . PHE A 1 98 ? -14.602 -0.892 3.383 1.00 98.62 98 PHE A O 1
ATOM 846 N N . VAL A 1 99 ? -15.584 -0.850 1.369 1.00 98.56 99 VAL A N 1
ATOM 847 C CA . VAL A 1 99 ? -16.796 -0.168 1.842 1.00 98.56 99 VAL A CA 1
ATOM 848 C C . VAL A 1 99 ? -17.558 -1.039 2.841 1.00 98.56 99 VAL A C 1
ATOM 850 O O . VAL A 1 99 ? -17.988 -0.544 3.885 1.00 98.56 99 VAL A O 1
ATOM 853 N N . ALA A 1 100 ? -17.722 -2.332 2.550 1.00 98.50 100 ALA A N 1
ATOM 854 C CA . ALA A 1 100 ? -18.444 -3.259 3.416 1.00 98.50 100 ALA A CA 1
ATOM 855 C C . ALA A 1 100 ? -17.799 -3.370 4.805 1.00 98.50 100 ALA A C 1
ATOM 857 O O . ALA A 1 100 ? -18.498 -3.222 5.808 1.00 98.50 100 ALA A O 1
ATOM 858 N N . ILE A 1 101 ? -16.477 -3.551 4.877 1.00 98.25 101 ILE A N 1
ATOM 859 C CA . ILE A 1 101 ? -15.770 -3.668 6.155 1.00 98.25 101 ILE A CA 1
ATOM 860 C C . ILE A 1 101 ? -15.725 -2.335 6.910 1.00 98.25 101 ILE A C 1
ATOM 862 O O . ILE A 1 101 ? -15.907 -2.299 8.123 1.00 98.25 101 ILE A O 1
ATOM 866 N N . MET A 1 102 ? -15.575 -1.204 6.216 1.00 98.31 102 MET A N 1
ATOM 867 C CA . MET A 1 102 ? -15.583 0.106 6.874 1.00 98.31 102 MET A CA 1
ATOM 868 C C . MET A 1 102 ? -16.948 0.460 7.477 1.00 98.31 102 MET A C 1
ATOM 870 O O . MET A 1 102 ? -17.013 1.171 8.482 1.00 98.31 102 MET A O 1
ATOM 874 N N . ARG A 1 103 ? -18.048 -0.074 6.929 1.00 98.06 103 ARG A N 1
ATOM 875 C CA . ARG A 1 103 ? -19.390 0.062 7.521 1.00 98.06 103 ARG A CA 1
ATOM 876 C C . ARG A 1 103 ? -19.543 -0.676 8.851 1.00 98.06 103 ARG A C 1
ATOM 878 O O . ARG A 1 103 ? -20.426 -0.303 9.620 1.00 98.06 103 ARG A O 1
ATOM 885 N N . THR A 1 104 ? -18.702 -1.669 9.151 1.00 97.75 104 THR A N 1
ATOM 886 C CA . THR A 1 104 ? -18.735 -2.376 10.442 1.00 97.75 104 THR A CA 1
ATOM 887 C C . THR A 1 104 ? -17.951 -1.650 11.536 1.00 97.75 104 THR A C 1
ATOM 889 O O . THR A 1 104 ? -18.021 -2.048 12.696 1.00 97.75 104 THR A O 1
ATOM 892 N N . VAL A 1 105 ? -17.187 -0.608 11.193 1.00 97.88 105 VAL A N 1
ATOM 893 C CA . VAL A 1 105 ? -16.351 0.126 12.149 1.00 97.88 105 VAL A CA 1
ATOM 894 C C . VAL A 1 105 ? -17.222 1.049 13.011 1.00 97.88 105 VAL A C 1
ATOM 896 O O . VAL A 1 105 ? -17.895 1.928 12.456 1.00 97.88 105 VAL A O 1
ATOM 899 N N . PRO A 1 106 ? -17.186 0.920 14.353 1.00 96.94 106 PRO A N 1
ATOM 900 C CA . PRO A 1 106 ? -17.911 1.820 15.243 1.00 96.94 106 PRO A CA 1
ATOM 901 C C . PRO A 1 106 ? -17.499 3.285 15.043 1.00 96.94 106 PRO A C 1
ATOM 903 O O . PRO A 1 106 ? -16.359 3.594 14.695 1.00 96.94 106 PRO A O 1
ATOM 906 N N . LYS A 1 107 ? -18.439 4.212 15.244 1.00 95.38 107 LYS A N 1
ATOM 907 C CA . LYS A 1 107 ? -18.239 5.638 14.930 1.00 95.38 107 LYS A CA 1
ATOM 908 C C . LYS A 1 107 ? -17.232 6.341 15.843 1.00 95.38 107 LYS A C 1
ATOM 910 O O . LYS A 1 107 ? -16.682 7.358 15.437 1.00 95.38 107 LYS A O 1
ATOM 915 N N . ASP A 1 108 ? -16.990 5.800 17.033 1.00 94.56 108 ASP A N 1
ATOM 916 C CA . ASP A 1 108 ? -15.985 6.264 17.994 1.00 94.56 108 ASP A CA 1
ATOM 917 C C . ASP A 1 108 ? -14.564 5.775 17.668 1.00 94.56 108 ASP A C 1
ATOM 919 O O . ASP A 1 108 ? -13.608 6.222 18.299 1.00 94.56 108 ASP A O 1
ATOM 923 N N . LYS A 1 109 ? -14.398 4.869 16.692 1.00 96.00 109 LYS A N 1
ATOM 924 C CA . LYS A 1 109 ? -13.078 4.372 16.292 1.00 96.00 109 LYS A CA 1
ATOM 925 C C . LYS A 1 109 ? -12.424 5.245 15.235 1.00 96.00 109 LYS A C 1
ATOM 927 O O . LYS A 1 109 ? -13.065 5.852 14.377 1.00 96.00 109 LYS A O 1
ATOM 932 N N . ARG A 1 110 ? -11.098 5.229 15.271 1.00 97.56 110 ARG A N 1
ATOM 933 C CA . ARG A 1 110 ? -10.196 5.771 14.261 1.00 97.56 110 ARG A CA 1
ATOM 934 C C . ARG A 1 110 ? -9.583 4.607 13.494 1.00 97.56 110 ARG A C 1
ATOM 936 O O . ARG A 1 110 ? -9.265 3.574 14.078 1.00 97.56 110 ARG A O 1
ATOM 943 N N . VAL A 1 111 ? -9.397 4.778 12.193 1.00 98.19 111 VAL A N 1
ATOM 944 C CA . VAL A 1 111 ? -8.805 3.765 11.319 1.00 98.19 111 VAL A CA 1
ATOM 945 C C . VAL A 1 111 ? -7.602 4.349 10.597 1.00 98.19 111 VAL A C 1
ATOM 947 O O . VAL A 1 111 ? -7.677 5.415 9.976 1.00 98.19 111 VAL A O 1
ATOM 950 N N . ILE A 1 112 ? -6.493 3.622 10.679 1.00 98.44 112 ILE A N 1
ATOM 951 C CA . ILE A 1 112 ? -5.341 3.765 9.796 1.00 98.44 112 ILE A CA 1
ATOM 952 C C . ILE A 1 112 ? -5.456 2.650 8.765 1.00 98.44 112 ILE A C 1
ATOM 954 O O . ILE A 1 112 ? -5.542 1.481 9.129 1.00 98.44 112 ILE A O 1
ATOM 958 N N . VAL A 1 113 ? -5.478 2.997 7.485 1.00 98.62 113 VAL A N 1
ATOM 959 C CA . VAL A 1 113 ? -5.495 2.017 6.396 1.00 98.62 113 VAL A CA 1
ATOM 960 C C . VAL A 1 113 ? -4.066 1.823 5.896 1.00 98.62 113 VAL A C 1
ATOM 962 O O . VAL A 1 113 ? -3.333 2.793 5.732 1.00 98.62 113 VAL A O 1
ATOM 965 N N . SER A 1 114 ? -3.656 0.585 5.649 1.00 98.44 114 SER A N 1
ATOM 966 C CA . SER A 1 114 ? -2.368 0.254 5.041 1.00 98.44 114 SER A CA 1
ATOM 967 C C . SER A 1 114 ? -2.585 -0.605 3.804 1.00 98.44 114 SER A C 1
ATOM 969 O O . SER A 1 114 ? -3.335 -1.581 3.855 1.00 98.44 114 SER A O 1
ATOM 971 N N . THR A 1 115 ? -1.944 -0.236 2.697 1.00 98.62 115 THR A N 1
ATOM 972 C CA . THR A 1 115 ? -2.020 -0.973 1.430 1.00 98.62 115 THR A CA 1
ATOM 973 C C . THR A 1 115 ? -0.728 -0.882 0.636 1.00 98.62 115 THR A C 1
ATOM 975 O O . THR A 1 115 ? 0.075 0.012 0.872 1.00 98.62 115 THR A O 1
ATOM 978 N N . HIS A 1 116 ? -0.472 -1.797 -0.298 1.00 98.19 116 HIS A N 1
ATOM 979 C CA . HIS A 1 116 ? 0.712 -1.685 -1.152 1.00 98.19 116 HIS A CA 1
ATOM 980 C C . HIS A 1 116 ? 0.497 -0.697 -2.302 1.00 98.19 116 HIS A C 1
ATOM 982 O O . HIS A 1 116 ? 1.322 0.191 -2.522 1.00 98.19 116 HIS A O 1
ATOM 988 N N . PHE A 1 117 ? -0.620 -0.832 -3.020 1.00 98.38 117 PHE A N 1
ATOM 989 C CA . PHE A 1 117 ? -0.899 -0.087 -4.250 1.00 98.38 117 PHE A CA 1
ATOM 990 C C . PHE A 1 117 ? -1.294 1.369 -3.999 1.00 98.38 117 PHE A C 1
ATOM 992 O O . PHE A 1 117 ? -1.822 1.725 -2.947 1.00 98.38 117 PHE A O 1
ATOM 999 N N . VAL A 1 118 ? -1.067 2.230 -4.994 1.00 98.44 118 VAL A N 1
ATOM 1000 C CA . VAL A 1 118 ? -1.333 3.665 -4.865 1.00 98.44 118 VAL A CA 1
ATOM 1001 C C . VAL A 1 118 ? -2.841 3.932 -4.833 1.00 98.44 118 VAL A C 1
ATOM 1003 O O . VAL A 1 118 ? -3.534 3.607 -5.798 1.00 98.44 118 VAL A O 1
ATOM 1006 N N . PRO A 1 119 ? -3.362 4.559 -3.764 1.00 98.06 119 PRO A N 1
ATOM 1007 C CA . PRO A 1 119 ? -4.800 4.717 -3.550 1.00 98.06 119 PRO A CA 1
ATOM 1008 C C . PRO A 1 119 ? -5.369 6.022 -4.125 1.00 98.06 119 PRO A C 1
ATOM 1010 O O . PRO A 1 119 ? -6.574 6.241 -4.044 1.00 98.06 119 PRO A O 1
ATOM 1013 N N . ASN A 1 120 ? -4.530 6.951 -4.604 1.00 97.38 120 ASN A N 1
ATOM 1014 C CA . ASN A 1 120 ? -4.952 8.313 -4.940 1.00 97.38 120 ASN A CA 1
ATOM 1015 C C . ASN A 1 120 ? -4.080 8.937 -6.047 1.00 97.38 120 ASN A C 1
ATOM 1017 O O . ASN A 1 120 ? -2.856 8.799 -6.045 1.00 97.38 120 ASN A O 1
ATOM 1021 N N . GLN A 1 121 ? -4.719 9.666 -6.969 1.00 95.44 121 GLN A N 1
ATOM 1022 C CA . GLN A 1 121 ? -4.089 10.315 -8.127 1.00 95.44 121 GLN A CA 1
ATOM 1023 C C . GLN A 1 121 ? -3.002 11.332 -7.742 1.00 95.44 121 GLN A C 1
ATOM 1025 O O . GLN A 1 121 ? -2.057 11.526 -8.504 1.00 95.44 121 GLN A O 1
ATOM 1030 N N . ALA A 1 122 ? -3.093 11.950 -6.558 1.00 95.44 122 ALA A N 1
ATOM 1031 C CA . ALA A 1 122 ? -2.106 12.918 -6.068 1.00 95.44 122 ALA A CA 1
ATOM 1032 C C . ALA A 1 122 ? -0.675 12.348 -5.965 1.00 95.44 122 ALA A C 1
ATOM 1034 O O . ALA A 1 122 ? 0.290 13.109 -5.924 1.00 95.44 122 ALA A O 1
ATOM 1035 N N . PHE A 1 123 ? -0.528 11.019 -5.956 1.00 96.69 123 PHE A N 1
ATOM 1036 C CA . PHE A 1 123 ? 0.754 10.319 -5.824 1.00 96.69 123 PHE A CA 1
ATOM 1037 C C . PHE A 1 123 ? 1.233 9.677 -7.130 1.00 96.69 123 PHE A C 1
ATOM 1039 O O . PHE A 1 123 ? 2.146 8.851 -7.135 1.00 96.69 123 PHE A O 1
ATOM 1046 N N . VAL A 1 124 ? 0.622 10.055 -8.253 1.00 95.19 124 VAL A N 1
ATOM 1047 C CA . VAL A 1 124 ? 0.956 9.544 -9.580 1.00 95.19 124 VAL A CA 1
ATOM 1048 C C . VAL A 1 124 ? 1.726 10.611 -10.350 1.00 95.19 124 VAL A C 1
ATOM 1050 O O . VAL A 1 124 ? 1.222 11.700 -10.612 1.00 95.19 124 VAL A O 1
ATOM 1053 N N . GLN A 1 125 ? 2.958 10.296 -10.746 1.00 91.81 125 GLN A N 1
ATOM 1054 C CA . GLN A 1 125 ? 3.768 11.203 -11.559 1.00 91.81 125 GLN A CA 1
ATOM 1055 C C . GLN A 1 125 ? 3.375 11.102 -13.035 1.00 91.81 125 GLN A C 1
ATOM 1057 O O . GLN A 1 125 ? 3.313 10.011 -13.607 1.00 91.81 125 GLN A O 1
ATOM 1062 N N . THR A 1 126 ? 3.154 12.251 -13.670 1.00 90.88 126 THR A N 1
ATOM 1063 C CA . THR A 1 126 ? 2.846 12.348 -15.100 1.00 90.88 126 THR A CA 1
ATOM 1064 C C . THR A 1 126 ? 3.908 13.154 -15.833 1.00 90.88 126 THR A C 1
ATOM 1066 O O . THR A 1 126 ? 4.255 14.267 -15.443 1.00 90.88 126 THR A O 1
ATOM 1069 N N . PHE A 1 127 ? 4.391 12.607 -16.938 1.00 90.06 127 PHE A N 1
ATOM 1070 C CA . PHE A 1 127 ? 5.382 13.205 -17.818 1.00 90.06 127 PHE A CA 1
ATOM 1071 C C . PHE A 1 127 ? 4.730 13.797 -19.071 1.00 90.06 127 PHE A C 1
ATOM 1073 O O . PHE A 1 127 ? 3.725 13.288 -19.568 1.00 90.06 127 PHE A O 1
ATOM 1080 N N . THR A 1 128 ? 5.342 14.840 -19.632 1.00 90.25 128 THR A N 1
ATOM 1081 C CA . THR A 1 128 ? 4.897 15.502 -20.869 1.00 90.25 128 THR A CA 1
ATOM 1082 C C . THR A 1 128 ? 5.953 15.401 -21.980 1.00 90.25 128 THR A C 1
ATOM 1084 O O . THR A 1 128 ? 7.072 14.910 -21.780 1.00 90.25 128 THR A O 1
ATOM 1087 N N . GLY A 1 129 ? 5.590 15.817 -23.199 1.00 91.50 129 GLY A N 1
ATOM 1088 C CA . GLY A 1 129 ? 6.487 15.828 -24.359 1.00 91.50 129 GLY A CA 1
ATOM 1089 C C . GLY A 1 129 ? 7.036 14.440 -24.708 1.00 91.50 129 GLY A C 1
ATOM 1090 O O . GLY A 1 129 ? 6.315 13.443 -24.681 1.00 91.50 129 GLY A O 1
ATOM 1091 N N . LYS A 1 130 ? 8.342 14.348 -24.997 1.00 89.06 130 LYS A N 1
ATOM 1092 C CA . LYS A 1 130 ? 9.005 13.088 -25.401 1.00 89.06 130 LYS A CA 1
ATOM 1093 C C . LYS A 1 130 ? 8.943 11.965 -24.353 1.00 89.06 130 LYS A C 1
ATOM 1095 O O . LYS A 1 130 ? 9.223 10.810 -24.677 1.00 89.06 130 LYS A O 1
ATOM 1100 N N . TYR A 1 131 ? 8.602 12.294 -23.106 1.00 87.44 131 TYR A N 1
ATOM 1101 C CA . TYR A 1 131 ? 8.506 11.346 -21.999 1.00 87.44 131 TYR A CA 1
ATOM 1102 C C . TYR A 1 131 ? 7.069 10.901 -21.699 1.00 87.44 131 TYR A C 1
ATOM 1104 O O . TYR A 1 131 ? 6.898 9.968 -20.924 1.00 87.44 131 TYR A O 1
ATOM 1112 N N . ALA A 1 132 ? 6.049 11.476 -22.347 1.00 88.38 132 ALA A N 1
ATOM 1113 C CA . ALA A 1 132 ? 4.642 11.153 -22.083 1.00 88.38 132 ALA A CA 1
ATOM 1114 C C . ALA A 1 132 ? 4.307 9.657 -22.239 1.00 88.38 132 ALA A C 1
ATOM 1116 O O . ALA A 1 132 ? 3.460 9.125 -21.527 1.00 88.38 132 ALA A O 1
ATOM 1117 N N . LYS A 1 133 ? 5.028 8.938 -23.112 1.00 86.06 133 LYS A N 1
ATOM 1118 C CA . LYS A 1 133 ? 4.880 7.482 -23.277 1.00 86.06 133 LYS A CA 1
ATOM 1119 C C . LYS A 1 133 ? 5.102 6.688 -21.984 1.00 86.06 133 LYS A C 1
ATOM 1121 O O . LYS A 1 133 ? 4.563 5.594 -21.856 1.00 86.06 133 LYS A O 1
ATOM 1126 N N . TRP A 1 134 ? 5.889 7.220 -21.046 1.00 86.88 134 TRP A N 1
ATOM 1127 C CA . TRP A 1 134 ? 6.170 6.563 -19.772 1.00 86.88 134 TRP A CA 1
ATOM 1128 C C . TRP A 1 134 ? 4.964 6.562 -18.835 1.00 86.88 134 TRP A C 1
ATOM 1130 O O . TRP A 1 134 ? 4.889 5.674 -18.000 1.00 86.88 134 TRP A O 1
ATOM 1140 N N . ASN A 1 135 ? 3.975 7.443 -19.029 1.00 90.62 135 ASN A N 1
ATOM 1141 C CA . ASN A 1 135 ? 2.759 7.480 -18.203 1.00 90.62 135 ASN A CA 1
ATOM 1142 C C . ASN A 1 135 ? 1.950 6.180 -18.270 1.00 90.62 135 ASN A C 1
ATOM 1144 O O . ASN A 1 135 ? 1.156 5.907 -17.382 1.00 90.62 135 ASN A O 1
ATOM 1148 N N . GLN A 1 136 ? 2.167 5.346 -19.290 1.00 90.25 136 GLN A N 1
ATOM 1149 C CA . GLN A 1 136 ? 1.519 4.040 -19.403 1.00 90.25 136 GLN A CA 1
ATOM 1150 C C . GLN A 1 136 ? 1.853 3.097 -18.240 1.00 90.25 136 GLN A C 1
ATOM 1152 O O . GLN A 1 136 ? 1.057 2.211 -17.954 1.00 90.25 136 GLN A O 1
ATOM 1157 N N . ILE A 1 137 ? 2.990 3.284 -17.556 1.00 90.06 137 ILE A N 1
ATOM 1158 C CA . ILE A 1 137 ? 3.331 2.485 -16.367 1.00 90.06 137 ILE A CA 1
ATOM 1159 C C . ILE A 1 137 ? 2.364 2.747 -15.208 1.00 90.06 137 ILE A C 1
ATOM 1161 O O . ILE A 1 137 ? 2.155 1.862 -14.382 1.00 90.06 137 ILE A O 1
ATOM 1165 N N . ASN A 1 138 ? 1.734 3.928 -15.175 1.00 94.81 138 ASN A N 1
ATOM 1166 C CA . ASN A 1 138 ? 0.798 4.306 -14.119 1.00 94.81 138 ASN A CA 1
ATOM 1167 C C . ASN A 1 138 ? -0.443 3.404 -14.118 1.00 94.81 138 ASN A C 1
ATOM 1169 O O . ASN A 1 138 ? -1.094 3.278 -13.087 1.00 94.81 138 ASN A O 1
ATOM 1173 N N . ALA A 1 139 ? -0.728 2.712 -15.228 1.00 95.44 139 ALA A N 1
ATOM 1174 C CA . ALA A 1 139 ? -1.816 1.747 -15.313 1.00 95.44 139 ALA A CA 1
ATOM 1175 C C . ALA A 1 139 ? -1.707 0.636 -14.249 1.00 95.44 139 ALA A C 1
ATOM 1177 O O . ALA A 1 139 ? -2.720 0.164 -13.747 1.00 95.44 139 ALA A O 1
ATOM 1178 N N . PHE A 1 140 ? -0.489 0.246 -13.866 1.00 96.19 140 PHE A N 1
ATOM 1179 C CA . PHE A 1 140 ? -0.241 -0.847 -12.916 1.00 96.19 140 PHE A CA 1
ATOM 1180 C C . PHE A 1 140 ? 0.109 -0.350 -11.505 1.00 96.19 140 PHE A C 1
ATOM 1182 O O . PHE A 1 140 ? 0.593 -1.112 -10.668 1.00 96.19 140 PHE A O 1
ATOM 1189 N N . LEU A 1 141 ? -0.067 0.950 -11.251 1.00 96.50 141 LEU A N 1
ATOM 1190 C CA . LEU A 1 141 ? 0.386 1.593 -10.020 1.00 96.50 141 LEU A CA 1
ATOM 1191 C C . LEU A 1 141 ? -0.668 1.540 -8.899 1.00 96.50 141 LEU A C 1
ATOM 1193 O O . LEU A 1 141 ? -0.331 1.618 -7.722 1.00 96.50 141 LEU A O 1
ATOM 1197 N N . GLY A 1 142 ? -1.943 1.395 -9.240 1.00 97.44 142 GLY A N 1
ATOM 1198 C CA . GLY A 1 142 ? -3.026 1.294 -8.265 1.00 97.44 142 GLY A CA 1
ATOM 1199 C C . GLY A 1 142 ? -4.355 1.764 -8.837 1.00 97.44 142 GLY A C 1
ATOM 1200 O O . GLY A 1 142 ? -4.586 1.671 -10.045 1.00 97.44 142 GLY A O 1
ATOM 1201 N N . SER A 1 143 ? -5.216 2.277 -7.963 1.00 97.62 143 SER A N 1
ATOM 1202 C CA . SER A 1 143 ? -6.524 2.821 -8.321 1.00 97.62 143 SER A CA 1
ATOM 1203 C C . SER A 1 143 ? -6.888 3.977 -7.382 1.00 97.62 143 SER A C 1
ATOM 1205 O O . SER A 1 143 ? -6.734 3.839 -6.165 1.00 97.62 143 SER A O 1
ATOM 1207 N N . PRO A 1 144 ? -7.434 5.102 -7.889 1.00 96.31 144 PRO A N 1
ATOM 1208 C CA . PRO A 1 144 ? -7.911 6.199 -7.059 1.00 96.31 144 PRO A CA 1
ATOM 1209 C C . PRO A 1 144 ? -9.166 5.823 -6.255 1.00 96.31 144 PRO A C 1
ATOM 1211 O O . PRO A 1 144 ? -9.542 6.570 -5.353 1.00 96.31 144 PRO A O 1
ATOM 1214 N N . LYS A 1 145 ? -9.824 4.691 -6.561 1.00 96.19 145 LYS A N 1
ATOM 1215 C CA . LYS A 1 145 ? -11.087 4.277 -5.930 1.00 96.19 145 LYS A CA 1
ATOM 1216 C C . LYS A 1 145 ? -10.976 4.148 -4.414 1.00 96.19 145 LYS A C 1
ATOM 1218 O O . LYS A 1 145 ? -11.865 4.611 -3.711 1.00 96.19 145 LYS A O 1
ATOM 1223 N N . ILE A 1 146 ? -9.882 3.574 -3.905 1.00 94.88 146 ILE A N 1
ATOM 1224 C CA . ILE A 1 146 ? -9.688 3.408 -2.455 1.00 94.88 146 ILE A CA 1
ATOM 1225 C C . ILE A 1 146 ? -9.590 4.764 -1.767 1.00 94.88 146 ILE A C 1
ATOM 1227 O O . ILE A 1 146 ? -10.288 4.999 -0.786 1.00 94.88 146 ILE A O 1
ATOM 1231 N N . GLY A 1 147 ? -8.771 5.677 -2.292 1.00 96.69 147 GLY A N 1
ATOM 1232 C CA . GLY A 1 147 ? -8.647 7.021 -1.738 1.00 96.69 147 GLY A CA 1
ATOM 1233 C C . GLY A 1 147 ? -9.953 7.808 -1.822 1.00 96.69 147 GLY A C 1
ATOM 1234 O O . GLY A 1 147 ? -10.285 8.507 -0.872 1.00 96.69 147 GLY A O 1
ATOM 1235 N N . GLN A 1 148 ? -10.718 7.664 -2.910 1.00 96.06 148 GLN A N 1
ATOM 1236 C CA . GLN A 1 148 ? -12.044 8.278 -3.062 1.00 96.06 148 GLN A CA 1
ATOM 1237 C C . GLN A 1 148 ? -13.032 7.748 -2.015 1.00 96.06 148 GLN A C 1
ATOM 1239 O O . GLN A 1 148 ? -13.566 8.530 -1.233 1.00 96.06 148 GLN A O 1
ATOM 1244 N N . MET A 1 149 ? -13.215 6.429 -1.933 1.00 96.06 149 MET A N 1
ATOM 1245 C CA . MET A 1 149 ? -14.119 5.795 -0.965 1.00 96.06 149 MET A CA 1
ATOM 1246 C C . MET A 1 149 ? -13.710 6.079 0.477 1.00 96.06 149 MET A C 1
ATOM 1248 O O . MET A 1 149 ? -14.564 6.255 1.340 1.00 96.06 149 MET A O 1
ATOM 1252 N N . ALA A 1 150 ? -12.408 6.169 0.756 1.00 97.19 150 ALA A N 1
ATOM 1253 C CA . ALA A 1 150 ? -11.929 6.489 2.091 1.00 97.19 150 ALA A CA 1
ATOM 1254 C C . ALA A 1 150 ? -12.438 7.853 2.588 1.00 97.19 150 ALA A C 1
ATOM 1256 O O . ALA A 1 150 ? -12.690 7.998 3.783 1.00 97.19 150 ALA A O 1
ATOM 1257 N N . THR A 1 151 ? -12.659 8.829 1.696 1.00 96.44 151 THR A N 1
ATOM 1258 C CA . THR A 1 151 ? -13.193 10.146 2.094 1.00 96.44 151 THR A CA 1
ATOM 1259 C C . THR A 1 151 ? -14.641 10.102 2.589 1.00 96.44 151 THR A C 1
ATOM 1261 O O . THR A 1 151 ? -15.084 11.035 3.255 1.00 96.44 151 THR A O 1
ATOM 1264 N N . GLU A 1 152 ? -15.371 9.012 2.337 1.00 95.56 152 GLU A N 1
ATOM 1265 C CA . GLU A 1 152 ? -16.745 8.821 2.817 1.00 95.56 152 GLU A CA 1
ATOM 1266 C C . GLU A 1 152 ? -16.807 8.422 4.303 1.00 95.56 152 GLU A C 1
ATOM 1268 O O . GLU A 1 152 ? -17.872 8.483 4.925 1.00 95.56 152 GLU A O 1
ATOM 1273 N N . PHE A 1 153 ? -15.678 8.029 4.906 1.00 97.12 153 PHE A N 1
ATOM 1274 C CA . PHE A 1 153 ? -15.620 7.537 6.282 1.00 97.12 153 PHE A CA 1
ATOM 1275 C C . PHE A 1 153 ? -14.780 8.451 7.172 1.00 97.12 153 PHE A C 1
ATOM 1277 O O . PHE A 1 153 ? -13.553 8.385 7.178 1.00 97.12 153 PHE A O 1
ATOM 1284 N N . LEU A 1 154 ? -15.444 9.228 8.036 1.00 96.25 154 LEU A N 1
ATOM 1285 C CA . LEU A 1 154 ? -14.776 10.107 9.008 1.00 96.25 154 LEU A CA 1
ATOM 1286 C C . LEU A 1 154 ? -13.841 9.361 9.972 1.00 96.25 154 LEU A C 1
ATOM 1288 O O . LEU A 1 154 ? -12.951 9.983 10.556 1.00 96.25 154 LEU A O 1
ATOM 1292 N N . GLN A 1 155 ? -14.040 8.053 10.165 1.00 97.25 155 GLN A N 1
ATOM 1293 C CA . GLN A 1 155 ? -13.159 7.217 10.980 1.00 97.25 155 GLN A CA 1
ATOM 1294 C C . GLN A 1 155 ? -11.752 7.088 10.376 1.00 97.25 155 GLN A C 1
ATOM 1296 O O . GLN A 1 155 ? -10.797 6.923 11.130 1.00 97.25 155 GLN A O 1
ATOM 1301 N N . ILE A 1 156 ? -11.591 7.187 9.051 1.00 97.62 156 ILE A N 1
ATOM 1302 C CA . ILE A 1 156 ? -10.284 7.046 8.398 1.00 97.62 156 ILE A CA 1
ATOM 1303 C C . ILE A 1 156 ? -9.484 8.328 8.596 1.00 97.62 156 ILE A C 1
ATOM 1305 O O . ILE A 1 156 ? -9.872 9.403 8.143 1.00 97.62 156 ILE A O 1
ATOM 1309 N N . LYS A 1 157 ? -8.353 8.210 9.291 1.00 95.06 157 LYS A N 1
ATOM 1310 C CA . LYS A 1 157 ? -7.480 9.349 9.610 1.00 95.06 157 LYS A CA 1
ATOM 1311 C C . LYS A 1 157 ? -6.205 9.350 8.789 1.00 95.06 157 LYS A C 1
ATOM 1313 O O . LYS A 1 157 ? -5.712 10.421 8.436 1.00 95.06 157 LYS A O 1
ATOM 1318 N N . ALA A 1 158 ? -5.694 8.163 8.475 1.00 97.50 158 ALA A N 1
ATOM 1319 C CA . ALA A 1 158 ? -4.476 8.018 7.705 1.00 97.50 158 ALA A CA 1
ATOM 1320 C C . ALA A 1 158 ? -4.524 6.830 6.743 1.00 97.50 158 ALA A C 1
ATOM 1322 O O . ALA A 1 158 ? -5.211 5.838 6.999 1.00 97.50 158 ALA A O 1
ATOM 1323 N N . LEU A 1 159 ? -3.760 6.939 5.657 1.00 98.19 159 LEU A N 1
ATOM 1324 C CA . LEU A 1 159 ? -3.546 5.884 4.680 1.00 98.19 159 LEU A CA 1
ATOM 1325 C C . LEU A 1 159 ? -2.048 5.761 4.364 1.00 98.19 159 LEU A C 1
ATOM 1327 O O . LEU A 1 159 ? -1.438 6.670 3.803 1.00 98.19 159 LEU A O 1
ATOM 1331 N N . VAL A 1 160 ? -1.456 4.628 4.729 1.00 98.31 160 VAL A N 1
ATOM 1332 C CA . VAL A 1 160 ? -0.049 4.298 4.479 1.00 98.31 160 VAL A CA 1
ATOM 1333 C C . VAL A 1 160 ? 0.048 3.418 3.238 1.00 98.31 160 VAL A C 1
ATOM 1335 O O . VAL A 1 160 ? -0.649 2.407 3.151 1.00 98.31 160 VAL A O 1
ATOM 1338 N N . PHE A 1 161 ? 0.900 3.785 2.280 1.00 98.31 161 PHE A N 1
ATOM 1339 C CA . PHE A 1 161 ? 1.066 2.996 1.060 1.00 98.31 161 PHE A CA 1
ATOM 1340 C C . PHE A 1 161 ? 2.473 3.027 0.456 1.00 98.31 161 PHE A C 1
ATOM 1342 O O . PHE A 1 161 ? 3.362 3.749 0.918 1.00 98.31 161 PHE A O 1
ATOM 1349 N N . GLY A 1 162 ? 2.685 2.191 -0.566 1.00 96.38 162 GLY A N 1
ATOM 1350 C CA . GLY A 1 162 ? 3.977 1.974 -1.210 1.00 96.38 162 GLY A CA 1
ATOM 1351 C C . GLY A 1 162 ? 3.900 1.951 -2.737 1.00 96.38 162 GLY A C 1
ATOM 1352 O O . GLY A 1 162 ? 3.310 2.837 -3.354 1.00 96.38 162 GLY A O 1
ATOM 1353 N N . HIS A 1 163 ? 4.578 0.965 -3.339 1.00 96.56 163 HIS A N 1
ATOM 1354 C CA . HIS A 1 163 ? 4.654 0.664 -4.783 1.00 96.56 163 HIS A CA 1
ATOM 1355 C C . HIS A 1 163 ? 5.292 1.723 -5.706 1.00 96.56 163 HIS A C 1
ATOM 1357 O O . HIS A 1 163 ? 5.927 1.382 -6.697 1.00 96.56 163 HIS A O 1
ATOM 1363 N N . THR A 1 164 ? 5.232 3.011 -5.371 1.00 93.25 164 THR A N 1
ATOM 1364 C CA . THR A 1 164 ? 5.747 4.110 -6.216 1.00 93.25 164 THR A CA 1
ATOM 1365 C C . THR A 1 164 ? 7.264 4.127 -6.385 1.00 93.25 164 THR A C 1
ATOM 1367 O O . THR A 1 164 ? 7.766 4.792 -7.292 1.00 93.25 164 THR A O 1
ATOM 1370 N N . HIS A 1 165 ? 7.998 3.495 -5.460 1.00 91.25 165 HIS A N 1
ATOM 1371 C CA . HIS A 1 165 ? 9.453 3.640 -5.296 1.00 91.25 165 HIS A CA 1
ATOM 1372 C C . HIS A 1 165 ? 9.901 5.113 -5.181 1.00 91.25 165 HIS A C 1
ATOM 1374 O O . HIS A 1 165 ? 11.072 5.456 -5.355 1.00 91.25 165 HIS A O 1
ATOM 1380 N N . HIS A 1 166 ? 8.959 5.999 -4.855 1.00 90.38 166 HIS A N 1
ATOM 1381 C CA . HIS A 1 166 ? 9.160 7.421 -4.679 1.00 90.38 166 HIS A CA 1
ATOM 1382 C C . HIS A 1 166 ? 8.573 7.843 -3.338 1.00 90.38 166 HIS A C 1
ATOM 1384 O O . HIS A 1 166 ? 7.442 7.511 -2.987 1.00 90.38 166 HIS A O 1
ATOM 1390 N N . ARG A 1 167 ? 9.350 8.594 -2.563 1.00 93.06 167 ARG A N 1
ATOM 1391 C CA . ARG A 1 167 ? 8.898 9.067 -1.257 1.00 93.06 167 ARG A CA 1
ATOM 1392 C C . ARG A 1 167 ? 8.172 10.391 -1.435 1.00 93.06 167 ARG A C 1
ATOM 1394 O O . ARG A 1 167 ? 8.778 11.356 -1.889 1.00 93.06 167 ARG A O 1
ATOM 1401 N N . PHE A 1 168 ? 6.905 10.425 -1.044 1.00 93.94 168 PHE A N 1
ATOM 1402 C CA . PHE A 1 168 ? 6.094 11.645 -1.022 1.00 93.94 168 PHE A CA 1
ATOM 1403 C C . PHE A 1 168 ? 6.044 12.272 0.378 1.00 93.94 168 PHE A C 1
ATOM 1405 O O . PHE A 1 168 ? 5.679 13.434 0.512 1.00 93.94 168 PHE A O 1
ATOM 1412 N N . GLY A 1 169 ? 6.453 11.533 1.417 1.00 91.75 169 GLY A N 1
ATOM 1413 C CA . GLY A 1 169 ? 6.361 11.999 2.799 1.00 91.75 169 GLY A CA 1
ATOM 1414 C C . GLY A 1 169 ? 4.921 11.945 3.308 1.00 91.75 169 GLY A C 1
ATOM 1415 O O . GLY A 1 169 ? 4.214 10.986 2.995 1.00 91.75 169 GLY A O 1
ATOM 1416 N N . SER A 1 170 ? 4.532 12.961 4.086 1.00 94.62 170 SER A N 1
ATOM 1417 C CA . SER A 1 170 ? 3.176 13.139 4.618 1.00 94.62 170 SER A CA 1
ATOM 1418 C C . SER A 1 170 ? 2.431 14.172 3.782 1.00 94.62 170 SER A C 1
ATOM 1420 O O . SER A 1 170 ? 2.909 15.297 3.619 1.00 94.62 170 SER A O 1
ATOM 1422 N N . VAL A 1 171 ? 1.280 13.794 3.232 1.00 96.81 171 VAL A N 1
ATOM 1423 C CA . VAL A 1 171 ? 0.461 14.663 2.378 1.00 96.81 171 VAL A CA 1
ATOM 1424 C C . VAL A 1 171 ? -0.998 14.549 2.795 1.00 96.81 171 VAL A C 1
ATOM 1426 O O . VAL A 1 171 ? -1.524 13.449 2.924 1.00 96.81 171 VAL A O 1
ATOM 1429 N N . GLN A 1 172 ? -1.679 15.679 2.973 1.00 96.12 172 GLN A N 1
ATOM 1430 C CA . GLN A 1 172 ? -3.100 15.689 3.309 1.00 96.12 172 GLN A CA 1
ATOM 1431 C C . GLN A 1 172 ? -3.952 15.896 2.051 1.00 96.12 172 GLN A C 1
ATOM 1433 O O . GLN A 1 172 ? -3.787 16.888 1.343 1.00 96.12 172 GLN A O 1
ATOM 1438 N N . VAL A 1 173 ? -4.878 14.973 1.778 1.00 94.81 173 VAL A N 1
ATOM 1439 C CA . VAL A 1 173 ? -5.816 15.051 0.642 1.00 94.81 173 VAL A CA 1
ATOM 1440 C C . VAL A 1 173 ? -7.199 14.619 1.117 1.00 94.81 173 VAL A C 1
ATOM 1442 O O . VAL A 1 173 ? -7.343 13.553 1.707 1.00 94.81 173 VAL A O 1
ATOM 1445 N N . GLY A 1 174 ? -8.226 15.442 0.883 1.00 89.56 174 GLY A N 1
ATOM 1446 C CA . GLY A 1 174 ? -9.609 15.092 1.243 1.00 89.56 174 GLY A CA 1
ATOM 1447 C C . GLY A 1 174 ? -9.815 14.805 2.738 1.00 89.56 174 GLY A C 1
ATOM 1448 O O . GLY A 1 174 ? -10.610 13.942 3.085 1.00 89.56 174 GLY A O 1
ATOM 1449 N N . GLY A 1 175 ? -9.060 15.475 3.619 1.00 91.75 175 GLY A N 1
ATOM 1450 C CA . GLY A 1 175 ? -9.132 15.278 5.073 1.00 91.75 175 GLY A CA 1
ATOM 1451 C C . GLY A 1 175 ? -8.391 14.046 5.613 1.00 91.75 175 GLY A C 1
ATOM 1452 O O . GLY A 1 175 ? -8.384 13.841 6.823 1.00 91.75 175 GLY A O 1
ATOM 1453 N N . ILE A 1 176 ? -7.731 13.263 4.754 1.00 96.94 176 ILE A N 1
ATOM 1454 C CA . ILE A 1 176 ? -6.961 12.068 5.128 1.00 96.94 176 ILE A CA 1
ATOM 1455 C C . ILE A 1 176 ? -5.463 12.370 5.034 1.00 96.94 176 ILE A C 1
ATOM 1457 O O . ILE A 1 176 ? -5.014 13.006 4.076 1.00 96.94 176 ILE A O 1
ATOM 1461 N N . HIS A 1 177 ? -4.689 11.892 6.010 1.00 97.12 177 HIS A N 1
ATOM 1462 C CA . HIS A 1 177 ? -3.227 11.935 5.979 1.00 97.12 177 HIS A CA 1
ATOM 1463 C C . HIS A 1 177 ? -2.664 10.730 5.229 1.00 97.12 177 HIS A C 1
ATOM 1465 O O . HIS A 1 177 ? -2.809 9.589 5.654 1.00 97.12 177 HIS A O 1
ATOM 1471 N N . TYR A 1 178 ? -2.003 10.971 4.111 1.00 98.19 178 TYR A N 1
ATOM 1472 C CA . TYR A 1 178 ? -1.356 9.935 3.326 1.00 98.19 178 TYR A CA 1
ATOM 1473 C C . TYR A 1 178 ? 0.132 9.890 3.639 1.00 98.19 178 TYR A C 1
ATOM 1475 O O . TYR A 1 178 ? 0.799 10.924 3.639 1.00 98.19 178 TYR A O 1
ATOM 1483 N N . GLU A 1 179 ? 0.659 8.687 3.838 1.00 97.88 179 GLU A N 1
ATOM 1484 C CA . GLU A 1 179 ? 2.078 8.457 4.084 1.00 97.88 179 GLU A CA 1
ATOM 1485 C C . GLU A 1 179 ? 2.644 7.495 3.038 1.00 97.88 179 GLU A C 1
ATOM 1487 O O . GLU A 1 179 ? 2.200 6.353 2.923 1.00 97.88 179 GLU A O 1
ATOM 1492 N N . CYS A 1 180 ? 3.653 7.941 2.288 1.00 97.31 180 CYS A N 1
ATOM 1493 C CA . CYS A 1 180 ? 4.315 7.118 1.273 1.00 97.31 180 CYS A CA 1
ATOM 1494 C C . CYS A 1 180 ? 5.828 7.281 1.353 1.00 97.31 180 CYS A C 1
ATOM 1496 O O . CYS A 1 180 ? 6.400 8.280 0.897 1.00 97.31 180 CYS A O 1
ATOM 1498 N N . ARG A 1 181 ? 6.481 6.273 1.937 1.00 96.19 181 ARG A N 1
ATOM 1499 C CA . ARG A 1 181 ? 7.941 6.201 2.095 1.00 96.19 181 ARG A CA 1
ATOM 1500 C C . ARG A 1 181 ? 8.492 4.821 1.706 1.00 96.19 181 ARG A C 1
ATOM 1502 O O . ARG A 1 181 ? 9.186 4.203 2.504 1.00 96.19 181 ARG A O 1
ATOM 1509 N N . PRO A 1 182 ? 8.219 4.303 0.494 1.00 94.88 182 PRO A N 1
ATOM 1510 C CA . PRO A 1 182 ? 8.803 3.036 0.078 1.00 94.88 182 PRO A CA 1
ATOM 1511 C C . PRO A 1 182 ? 10.334 3.123 0.088 1.00 94.88 182 PRO A C 1
ATOM 1513 O O . PRO A 1 182 ? 10.926 4.174 -0.191 1.00 94.88 182 PRO A O 1
ATOM 1516 N N . LEU A 1 183 ? 10.978 2.000 0.402 1.00 92.12 183 LEU A N 1
ATOM 1517 C CA . LEU A 1 183 ? 12.433 1.903 0.368 1.00 92.12 183 LEU A CA 1
ATOM 1518 C C . LEU A 1 183 ? 12.948 1.947 -1.078 1.00 92.12 183 LEU A C 1
ATOM 1520 O O . LEU A 1 183 ? 13.871 2.703 -1.365 1.00 92.12 183 LEU A O 1
ATOM 1524 N N . GLY A 1 184 ? 12.317 1.191 -1.984 1.00 90.62 184 GLY A N 1
ATOM 1525 C CA . GLY A 1 184 ? 12.734 1.059 -3.383 1.00 90.62 184 GLY A CA 1
ATOM 1526 C C . GLY A 1 184 ? 14.021 0.245 -3.550 1.00 90.62 184 GLY A C 1
ATOM 1527 O O . GLY A 1 184 ? 14.571 -0.294 -2.585 1.00 90.62 184 GLY A O 1
ATOM 1528 N N . TYR A 1 185 ? 14.522 0.155 -4.781 1.00 87.12 185 TYR A N 1
ATOM 1529 C CA . TYR A 1 185 ? 15.780 -0.537 -5.054 1.00 87.12 185 TYR A CA 1
ATOM 1530 C C . TYR A 1 185 ? 16.983 0.296 -4.604 1.00 87.12 185 TYR A C 1
ATOM 1532 O O . TYR A 1 185 ? 16.976 1.521 -4.694 1.00 87.12 185 TYR A O 1
ATOM 1540 N N . ALA A 1 186 ? 18.077 -0.364 -4.224 1.00 83.62 186 ALA A N 1
ATOM 1541 C CA . ALA A 1 186 ? 19.282 0.317 -3.748 1.00 83.62 186 ALA A CA 1
ATOM 1542 C C . ALA A 1 186 ? 19.846 1.375 -4.716 1.00 83.62 186 ALA A C 1
ATOM 1544 O O . ALA A 1 186 ? 20.322 2.421 -4.289 1.00 83.62 186 ALA A O 1
ATOM 1545 N N . TYR A 1 187 ? 19.757 1.152 -6.031 1.00 79.38 187 TYR A N 1
ATOM 1546 C CA . TYR A 1 187 ? 20.203 2.130 -7.034 1.00 79.38 187 TYR A CA 1
ATOM 1547 C C . TYR A 1 187 ? 19.252 3.340 -7.184 1.00 79.38 187 TYR A C 1
ATOM 1549 O O . TYR A 1 187 ? 19.590 4.319 -7.853 1.00 79.38 187 TYR A O 1
ATOM 1557 N N . GLU A 1 188 ? 18.055 3.278 -6.595 1.00 85.56 188 GLU A N 1
ATOM 1558 C CA . GLU A 1 188 ? 17.054 4.354 -6.556 1.00 85.56 188 GLU A CA 1
ATOM 1559 C C . GLU A 1 188 ? 17.191 5.223 -5.303 1.00 85.56 188 GLU A C 1
ATOM 1561 O O . GLU A 1 188 ? 16.655 6.335 -5.263 1.00 85.56 188 GLU A O 1
ATOM 1566 N N . TRP A 1 189 ? 17.935 4.747 -4.306 1.00 88.25 189 TRP A N 1
ATOM 1567 C CA . TRP A 1 189 ? 18.198 5.465 -3.069 1.00 88.25 189 TRP A CA 1
ATOM 1568 C C . TRP A 1 189 ? 18.950 6.761 -3.332 1.00 88.25 189 TRP A C 1
ATOM 1570 O O . TRP A 1 189 ? 19.866 6.833 -4.160 1.00 88.25 189 TRP A O 1
ATOM 1580 N N . ARG A 1 190 ? 18.555 7.816 -2.622 1.00 84.88 190 ARG A N 1
ATOM 1581 C CA . ARG A 1 190 ? 19.137 9.142 -2.813 1.00 84.88 190 ARG A CA 1
ATOM 1582 C C . ARG A 1 190 ? 20.606 9.130 -2.412 1.00 84.88 190 ARG A C 1
ATOM 1584 O O . ARG A 1 190 ? 21.431 9.570 -3.212 1.00 84.88 190 ARG A O 1
ATOM 1591 N N . SER A 1 191 ? 20.916 8.568 -1.248 1.00 84.06 191 SER A N 1
ATOM 1592 C CA . SER A 1 191 ? 22.280 8.474 -0.731 1.00 84.06 191 SER A CA 1
ATOM 1593 C C . SER A 1 191 ? 23.177 7.659 -1.663 1.00 84.06 191 SER A C 1
ATOM 1595 O O . SER A 1 191 ? 24.314 8.045 -1.927 1.00 84.06 191 SER A O 1
ATOM 1597 N N . MET A 1 192 ? 22.642 6.594 -2.273 1.00 81.06 192 MET A N 1
ATOM 1598 C CA . MET A 1 192 ? 23.389 5.786 -3.239 1.00 81.06 192 MET A CA 1
ATOM 1599 C C . MET A 1 192 ? 23.719 6.557 -4.522 1.00 81.06 192 MET A C 1
ATOM 1601 O O . MET A 1 192 ? 24.848 6.516 -5.017 1.00 81.06 192 MET A O 1
ATOM 1605 N N . ARG A 1 193 ? 22.748 7.305 -5.060 1.00 80.19 193 ARG A N 1
ATOM 1606 C CA . ARG A 1 193 ? 22.977 8.164 -6.231 1.00 80.19 193 ARG A CA 1
ATOM 1607 C C . ARG A 1 193 ? 23.978 9.277 -5.939 1.00 80.19 193 ARG A C 1
ATOM 1609 O O . ARG A 1 193 ? 24.794 9.592 -6.803 1.00 80.19 193 ARG A O 1
ATOM 1616 N N . GLU A 1 194 ? 23.909 9.881 -4.757 1.00 82.06 194 GLU A N 1
ATOM 1617 C CA . GLU A 1 194 ? 24.830 10.941 -4.341 1.00 82.06 194 GLU A CA 1
ATOM 1618 C C . GLU A 1 194 ? 26.261 10.406 -4.184 1.00 82.06 194 GLU A C 1
ATOM 1620 O O . GLU A 1 194 ? 27.182 10.995 -4.754 1.00 82.06 194 GLU A O 1
ATOM 1625 N N . ALA A 1 195 ? 26.443 9.248 -3.541 1.00 78.44 195 ALA A N 1
ATOM 1626 C CA . ALA A 1 195 ? 27.744 8.589 -3.415 1.00 78.44 195 ALA A CA 1
ATOM 1627 C C . ALA A 1 195 ? 28.361 8.251 -4.787 1.00 78.44 195 ALA A C 1
ATOM 1629 O O . ALA A 1 195 ? 29.530 8.544 -5.047 1.00 78.44 195 ALA A O 1
ATOM 1630 N N . LEU A 1 196 ? 27.561 7.707 -5.713 1.00 74.31 196 LEU A N 1
ATOM 1631 C CA . LEU A 1 196 ? 28.009 7.425 -7.082 1.00 74.31 196 LEU A CA 1
ATOM 1632 C C . LEU A 1 196 ? 28.372 8.693 -7.859 1.00 74.31 196 LEU A C 1
ATOM 1634 O O . LEU A 1 196 ? 29.397 8.724 -8.541 1.00 74.31 196 LEU A O 1
ATOM 1638 N N . LYS A 1 197 ? 27.562 9.751 -7.744 1.00 75.75 197 LYS A N 1
ATOM 1639 C CA . LYS A 1 197 ? 27.834 11.039 -8.393 1.00 75.75 197 LYS A CA 1
ATOM 1640 C C . LYS A 1 197 ? 29.156 11.633 -7.913 1.00 75.75 197 LYS A C 1
ATOM 1642 O O . LYS A 1 197 ? 29.922 12.128 -8.737 1.00 75.75 197 LYS A O 1
ATOM 1647 N N . GLN A 1 198 ? 29.428 11.582 -6.608 1.00 76.38 198 GLN A N 1
ATOM 1648 C CA . GLN A 1 198 ? 30.690 12.060 -6.040 1.00 76.38 198 GLN A CA 1
ATOM 1649 C C . GLN A 1 198 ? 31.878 11.257 -6.575 1.00 76.38 198 GLN A C 1
ATOM 1651 O O . GLN A 1 198 ? 32.866 11.840 -7.015 1.00 76.38 198 GLN A O 1
ATOM 1656 N N . LYS A 1 199 ? 31.752 9.927 -6.623 1.00 72.44 199 LYS A N 1
ATOM 1657 C CA . LYS A 1 199 ? 32.821 9.042 -7.094 1.00 72.44 199 LYS A CA 1
ATOM 1658 C C . LYS A 1 199 ? 33.129 9.206 -8.586 1.00 72.44 199 LYS A C 1
ATOM 1660 O O . LYS A 1 199 ? 34.290 9.180 -8.977 1.00 72.44 199 LYS A O 1
ATOM 1665 N N . GLN A 1 200 ? 32.104 9.369 -9.421 1.00 70.44 200 GLN A N 1
ATOM 1666 C CA . GLN A 1 200 ? 32.264 9.438 -10.880 1.00 70.44 200 GLN A CA 1
ATOM 1667 C C . GLN A 1 200 ? 32.381 10.860 -11.433 1.00 70.44 200 GLN A C 1
ATOM 1669 O O . GLN A 1 200 ? 32.601 11.029 -12.632 1.00 70.44 200 GLN A O 1
ATOM 1674 N N . GLN A 1 201 ? 32.185 11.877 -10.586 1.00 70.00 201 GLN A N 1
ATOM 1675 C CA . GLN A 1 201 ? 32.151 13.296 -10.964 1.00 70.00 201 GLN A CA 1
ATOM 1676 C C . GLN A 1 201 ? 31.181 13.601 -12.123 1.00 70.00 201 GLN A C 1
ATOM 1678 O O . GLN A 1 201 ? 31.360 14.561 -12.872 1.00 70.00 201 GLN A O 1
ATOM 1683 N N . LYS A 1 202 ? 30.141 12.779 -12.303 1.00 70.06 202 LYS A N 1
ATOM 1684 C CA . LYS A 1 202 ? 29.171 12.890 -13.400 1.00 70.06 202 LYS A CA 1
ATOM 1685 C C . LYS A 1 202 ? 27.765 12.580 -12.914 1.00 70.06 202 LYS A C 1
ATOM 1687 O O . LYS A 1 202 ? 27.556 11.758 -12.026 1.00 70.06 202 LYS A O 1
ATOM 1692 N N . GLN A 1 203 ? 26.782 13.242 -13.519 1.00 67.69 203 GLN A N 1
ATOM 1693 C CA . GLN A 1 203 ? 25.374 12.937 -13.294 1.00 67.69 203 GLN A CA 1
ATOM 1694 C C . GLN A 1 203 ? 24.954 11.775 -14.199 1.00 67.69 203 GLN A C 1
ATOM 1696 O O . GLN A 1 203 ? 25.026 11.874 -15.422 1.00 67.69 203 GLN A O 1
ATOM 1701 N N . LEU A 1 204 ? 24.516 10.675 -13.592 1.00 70.3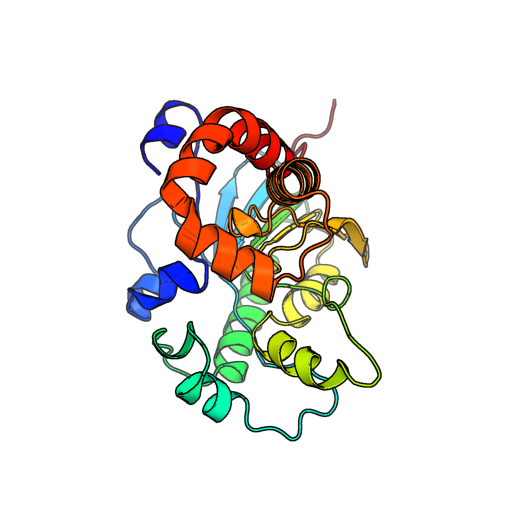8 204 LEU A N 1
ATOM 1702 C CA . LEU A 1 204 ? 24.084 9.480 -14.309 1.00 70.38 204 LEU A CA 1
ATOM 1703 C C . LEU A 1 204 ? 22.563 9.461 -14.489 1.00 70.38 204 LEU A C 1
ATOM 1705 O O . LEU A 1 204 ? 21.804 9.869 -13.611 1.00 70.38 204 LEU A O 1
ATOM 1709 N N . THR A 1 205 ? 22.112 8.941 -15.630 1.00 78.69 205 THR A N 1
ATOM 1710 C CA . THR A 1 205 ? 20.695 8.604 -15.834 1.00 78.69 205 THR A CA 1
ATOM 1711 C C . THR A 1 205 ? 20.321 7.366 -15.014 1.00 78.69 205 THR A C 1
ATOM 1713 O O . THR A 1 205 ? 21.190 6.556 -14.697 1.00 78.69 205 THR A O 1
ATOM 1716 N N . MET A 1 206 ? 19.032 7.142 -14.731 1.00 74.12 206 MET A N 1
ATOM 1717 C CA . MET A 1 206 ? 18.585 5.928 -14.021 1.00 74.12 206 MET A CA 1
ATOM 1718 C C . MET A 1 206 ? 18.979 4.629 -14.737 1.00 74.12 206 MET A C 1
ATOM 1720 O O . MET A 1 206 ? 19.349 3.650 -14.094 1.00 74.12 206 MET A O 1
ATOM 1724 N N . ALA A 1 207 ? 18.958 4.623 -16.073 1.00 78.19 207 ALA A N 1
ATOM 1725 C CA . ALA A 1 207 ? 19.400 3.471 -16.853 1.00 78.19 207 ALA A CA 1
ATOM 1726 C C . ALA A 1 207 ? 20.908 3.217 -16.705 1.00 78.19 207 ALA A C 1
ATOM 1728 O O . ALA A 1 207 ? 21.322 2.062 -16.622 1.00 78.19 207 ALA A O 1
ATOM 1729 N N . ALA A 1 208 ? 21.721 4.277 -16.654 1.00 77.62 208 ALA A N 1
ATOM 1730 C CA . ALA A 1 208 ? 23.153 4.162 -16.397 1.00 77.62 208 ALA A CA 1
ATOM 1731 C C . ALA A 1 208 ? 23.421 3.700 -14.956 1.00 77.62 208 ALA A C 1
ATOM 1733 O O . ALA A 1 208 ? 24.168 2.750 -14.772 1.00 77.62 208 ALA A O 1
ATOM 1734 N N . LEU A 1 209 ? 22.727 4.273 -13.964 1.00 75.25 209 LEU A N 1
ATOM 1735 C CA . LEU A 1 209 ? 22.813 3.866 -12.555 1.00 75.25 209 LEU A CA 1
ATOM 1736 C C . LEU A 1 209 ? 22.491 2.384 -12.355 1.00 75.25 209 LEU A C 1
ATOM 1738 O O . LEU A 1 209 ? 23.211 1.692 -11.645 1.00 75.25 209 LEU A O 1
ATOM 1742 N N . LYS A 1 210 ? 21.441 1.871 -13.006 1.00 77.88 210 LYS A N 1
ATOM 1743 C CA . LYS A 1 210 ? 21.088 0.449 -12.924 1.00 77.88 210 LYS A CA 1
ATOM 1744 C C . LYS A 1 210 ? 22.187 -0.450 -13.500 1.00 77.88 210 LYS A C 1
ATOM 1746 O O . LYS A 1 210 ? 22.504 -1.471 -12.899 1.00 77.88 210 LYS A O 1
ATOM 1751 N N . ARG A 1 211 ? 22.777 -0.081 -14.644 1.00 79.44 211 ARG A N 1
ATOM 1752 C CA . ARG A 1 211 ? 23.884 -0.842 -15.257 1.00 79.44 211 ARG A CA 1
ATOM 1753 C C . ARG A 1 211 ? 25.135 -0.808 -14.386 1.00 79.44 211 ARG A C 1
ATOM 1755 O O . ARG A 1 211 ? 25.727 -1.849 -14.148 1.00 79.44 211 ARG A O 1
ATOM 1762 N N . GLU A 1 212 ? 25.486 0.369 -13.886 1.00 74.75 212 GLU A N 1
ATOM 1763 C CA . GLU A 1 212 ? 26.590 0.586 -12.948 1.00 74.75 212 GLU A CA 1
ATOM 1764 C C . GLU A 1 212 ? 26.412 -0.258 -11.687 1.00 74.75 212 GLU A C 1
ATOM 1766 O O . GLU A 1 212 ? 27.316 -0.988 -11.302 1.00 74.75 212 GLU A O 1
ATOM 1771 N N . TRP A 1 213 ? 25.216 -0.247 -11.092 1.00 70.62 213 TRP A N 1
ATOM 1772 C CA . TRP A 1 213 ? 24.887 -1.103 -9.955 1.00 70.62 213 TRP A CA 1
ATOM 1773 C C . TRP A 1 213 ? 25.096 -2.586 -10.275 1.00 70.62 213 TRP A C 1
ATOM 1775 O O . TRP A 1 213 ? 25.706 -3.304 -9.491 1.00 70.62 213 TRP A O 1
ATOM 1785 N N . GLN A 1 214 ? 24.627 -3.053 -11.436 1.00 75.94 214 GLN A N 1
ATOM 1786 C CA . GLN A 1 214 ? 24.782 -4.449 -11.856 1.00 75.94 214 GLN A CA 1
ATOM 1787 C C . GLN A 1 214 ? 26.249 -4.838 -12.098 1.00 75.94 214 GLN A C 1
ATOM 1789 O O . GLN A 1 214 ? 26.642 -5.955 -11.773 1.00 75.94 214 GLN A O 1
ATOM 1794 N N . GLN A 1 215 ? 27.058 -3.932 -12.648 1.00 73.38 215 GLN A N 1
ATOM 1795 C CA . GLN A 1 215 ? 28.468 -4.177 -12.972 1.00 73.38 215 GLN A CA 1
ATOM 1796 C C . GLN A 1 215 ? 29.385 -4.042 -11.749 1.00 73.38 215 GLN A C 1
ATOM 1798 O O . GLN A 1 215 ? 30.335 -4.806 -11.596 1.00 73.38 215 GLN A O 1
ATOM 1803 N N . SER A 1 216 ? 29.062 -3.113 -10.853 1.00 68.31 216 SER A N 1
ATOM 1804 C CA . SER A 1 216 ? 29.884 -2.720 -9.705 1.00 68.31 216 SER A CA 1
ATOM 1805 C C . SER A 1 216 ? 29.286 -3.172 -8.371 1.00 68.31 216 SER A C 1
ATOM 1807 O O . SER A 1 216 ? 29.705 -2.694 -7.318 1.00 68.31 216 SER A O 1
ATOM 1809 N N . ALA A 1 217 ? 28.330 -4.111 -8.385 1.00 67.50 217 ALA A N 1
ATOM 1810 C CA . ALA A 1 217 ? 27.565 -4.547 -7.212 1.00 67.50 217 ALA A CA 1
ATOM 1811 C C . ALA A 1 217 ? 28.455 -4.842 -5.995 1.00 67.50 217 ALA A C 1
ATOM 1813 O O . ALA A 1 217 ? 28.180 -4.363 -4.902 1.00 67.50 217 ALA A O 1
ATOM 1814 N N . LYS A 1 218 ? 29.577 -5.556 -6.182 1.00 66.31 218 LYS A N 1
ATOM 1815 C CA . LYS A 1 218 ? 30.545 -5.864 -5.107 1.00 66.31 218 LYS A CA 1
ATOM 1816 C C . LYS A 1 218 ? 31.142 -4.626 -4.439 1.00 66.31 218 LYS A C 1
ATOM 1818 O O . LYS A 1 218 ? 31.403 -4.647 -3.241 1.00 66.31 218 LYS A O 1
ATOM 1823 N N . GLU A 1 219 ? 31.399 -3.575 -5.203 1.00 65.50 219 GLU A N 1
ATOM 1824 C CA . GLU A 1 219 ? 31.947 -2.328 -4.679 1.00 65.50 219 GLU A CA 1
ATOM 1825 C C . GLU A 1 219 ? 30.855 -1.491 -4.006 1.00 65.50 219 GLU A C 1
ATOM 1827 O O . GLU A 1 219 ? 31.078 -0.900 -2.954 1.00 65.50 219 GLU A O 1
ATOM 1832 N N . MET A 1 220 ? 29.641 -1.542 -4.551 1.00 65.44 220 MET A N 1
ATOM 1833 C CA . MET A 1 220 ? 28.455 -0.916 -3.972 1.00 65.44 220 MET A CA 1
ATOM 1834 C C . MET A 1 220 ? 28.032 -1.561 -2.648 1.00 65.44 220 MET A C 1
ATOM 1836 O O . MET A 1 220 ? 27.614 -0.857 -1.731 1.00 65.44 220 MET A O 1
ATOM 1840 N N . TYR A 1 221 ? 28.239 -2.873 -2.494 1.00 70.50 221 TYR A N 1
ATOM 1841 C CA . TYR A 1 221 ? 28.060 -3.578 -1.224 1.00 70.50 221 TYR A CA 1
ATOM 1842 C C . TYR A 1 221 ? 28.991 -3.063 -0.113 1.00 70.50 221 TYR A C 1
ATOM 1844 O O . TYR A 1 221 ? 28.657 -3.206 1.059 1.00 70.50 221 TYR A O 1
ATOM 1852 N N . ARG A 1 222 ? 30.126 -2.424 -0.446 1.00 71.38 222 ARG A N 1
ATOM 1853 C CA . ARG A 1 222 ? 31.020 -1.818 0.559 1.00 71.38 222 ARG A CA 1
ATOM 1854 C C . ARG A 1 222 ? 30.482 -0.501 1.116 1.00 71.38 222 ARG A C 1
ATOM 1856 O O . ARG A 1 222 ? 30.724 -0.209 2.276 1.00 71.38 222 ARG A O 1
ATOM 1863 N N . LEU A 1 223 ? 29.744 0.263 0.309 1.00 68.06 223 LEU A N 1
ATOM 1864 C CA . LEU A 1 223 ? 29.071 1.502 0.731 1.00 68.06 223 LEU A CA 1
ATOM 1865 C C . LEU A 1 223 ? 27.741 1.228 1.453 1.00 68.06 223 LEU A C 1
ATOM 1867 O O . LEU A 1 223 ? 27.133 2.121 2.035 1.00 68.06 223 LEU A O 1
ATOM 1871 N N . TYR A 1 224 ? 27.272 -0.015 1.380 1.00 72.38 224 TYR A N 1
ATOM 1872 C CA . TYR A 1 224 ? 25.946 -0.429 1.812 1.00 72.38 224 TYR A CA 1
ATOM 1873 C C . TYR A 1 224 ? 25.683 -0.226 3.312 1.00 72.38 224 TYR A C 1
ATOM 1875 O O . TYR A 1 224 ? 24.623 0.304 3.618 1.00 72.38 224 TYR A O 1
ATOM 1883 N N . PRO A 1 225 ? 26.586 -0.567 4.255 1.00 75.69 225 PRO A N 1
ATOM 1884 C CA . PRO A 1 225 ? 26.258 -0.505 5.684 1.00 75.69 225 PRO A CA 1
ATOM 1885 C C . PRO A 1 225 ? 25.849 0.893 6.174 1.00 75.69 225 PRO A C 1
ATOM 1887 O O . PRO A 1 225 ? 24.820 1.029 6.828 1.00 75.69 225 PRO A O 1
ATOM 1890 N N . GLU A 1 226 ? 26.599 1.934 5.802 1.00 74.50 226 GLU A N 1
ATOM 1891 C CA . GLU A 1 226 ? 26.316 3.322 6.205 1.00 74.50 226 GLU A CA 1
ATOM 1892 C C . GLU A 1 226 ? 25.084 3.892 5.483 1.00 74.50 226 GLU A C 1
ATOM 1894 O O . GLU A 1 226 ? 24.251 4.575 6.080 1.00 74.50 226 GLU A O 1
ATOM 1899 N N . ILE A 1 227 ? 24.933 3.576 4.192 1.00 82.12 227 ILE A N 1
ATOM 1900 C CA . ILE A 1 227 ? 23.827 4.080 3.369 1.00 82.12 227 ILE A CA 1
ATOM 1901 C C . ILE A 1 227 ? 22.495 3.428 3.759 1.00 82.12 227 ILE A C 1
ATOM 1903 O O . ILE A 1 227 ? 21.462 4.098 3.784 1.00 82.12 227 ILE A O 1
ATOM 1907 N N . VAL A 1 228 ? 22.505 2.130 4.070 1.00 85.56 228 VAL A N 1
ATOM 1908 C CA . VAL A 1 228 ? 21.298 1.371 4.417 1.00 85.56 228 VAL A CA 1
ATOM 1909 C C . VAL A 1 228 ? 20.637 1.941 5.657 1.00 85.56 228 VAL A C 1
ATOM 1911 O O . VAL A 1 228 ? 19.424 2.112 5.650 1.00 85.56 228 VAL A O 1
ATOM 1914 N N . GLU A 1 229 ? 21.395 2.263 6.706 1.00 86.50 229 GLU A N 1
ATOM 1915 C CA . GLU A 1 229 ? 20.805 2.799 7.933 1.00 86.50 229 GLU A CA 1
ATOM 1916 C C . GLU A 1 229 ? 20.050 4.108 7.661 1.00 86.50 229 GLU A C 1
ATOM 1918 O O . GLU A 1 229 ? 18.900 4.269 8.077 1.00 86.50 229 GLU A O 1
ATOM 1923 N N . GLN A 1 230 ? 20.669 5.025 6.912 1.00 88.44 230 GLN A N 1
ATOM 1924 C CA . GLN A 1 230 ? 20.053 6.297 6.541 1.00 88.44 230 GLN A CA 1
ATOM 1925 C C . GLN A 1 230 ? 18.795 6.093 5.684 1.00 88.44 230 GLN A C 1
ATOM 1927 O O . GLN A 1 230 ? 17.771 6.740 5.915 1.00 88.44 230 GLN A O 1
ATOM 1932 N N . GLU A 1 231 ? 18.856 5.197 4.699 1.00 90.81 231 GLU A N 1
ATOM 1933 C CA . GLU A 1 231 ? 17.745 4.946 3.782 1.00 90.81 231 GLU A CA 1
ATOM 1934 C C . GLU A 1 231 ? 16.593 4.192 4.454 1.00 90.81 231 GLU A C 1
ATOM 1936 O O . GLU A 1 231 ? 15.433 4.515 4.200 1.00 90.81 231 GLU A O 1
ATOM 1941 N N . LEU A 1 232 ? 16.886 3.267 5.374 1.00 89.44 232 LEU A N 1
ATOM 1942 C CA . LEU A 1 232 ? 15.881 2.622 6.220 1.00 89.44 232 LEU A CA 1
ATOM 1943 C C . LEU A 1 232 ? 15.194 3.645 7.123 1.00 89.44 232 LEU A C 1
ATOM 1945 O O . LEU A 1 232 ? 13.967 3.698 7.147 1.00 89.44 232 LEU A O 1
ATOM 1949 N N . LYS A 1 233 ? 15.956 4.514 7.801 1.00 90.06 233 LYS A N 1
ATOM 1950 C CA . LYS A 1 233 ? 15.393 5.605 8.616 1.00 90.06 233 LYS A CA 1
ATOM 1951 C C . LYS A 1 233 ? 14.474 6.510 7.799 1.00 90.06 233 LYS A C 1
ATOM 1953 O O . LYS A 1 233 ? 13.401 6.873 8.265 1.00 90.06 233 LYS A O 1
ATOM 1958 N N . ALA A 1 234 ? 14.863 6.838 6.570 1.00 91.06 234 ALA A N 1
ATOM 1959 C CA . ALA A 1 234 ? 14.064 7.671 5.676 1.00 91.06 234 ALA A CA 1
ATOM 1960 C C . ALA A 1 234 ? 12.846 6.948 5.062 1.00 91.06 234 ALA A C 1
ATOM 1962 O O . ALA A 1 234 ? 11.926 7.615 4.582 1.00 91.06 234 ALA A O 1
ATOM 1963 N N . ALA A 1 235 ? 12.837 5.612 5.051 1.00 93.25 235 ALA A N 1
ATOM 1964 C CA . ALA A 1 235 ? 11.716 4.789 4.598 1.00 93.25 235 ALA A CA 1
ATOM 1965 C C . ALA A 1 235 ? 10.696 4.487 5.717 1.00 93.25 235 ALA A C 1
ATOM 1967 O O . ALA A 1 235 ? 9.552 4.128 5.440 1.00 93.25 235 ALA A O 1
ATOM 1968 N N . LEU A 1 236 ? 11.075 4.651 6.987 1.00 92.50 236 LEU A N 1
ATOM 1969 C CA . LEU A 1 236 ? 10.164 4.442 8.109 1.00 92.50 236 LEU A CA 1
ATOM 1970 C C . LEU A 1 236 ? 9.071 5.514 8.146 1.00 92.50 236 LEU A C 1
ATOM 1972 O O . LEU A 1 236 ? 9.323 6.714 8.035 1.00 92.50 236 LEU A O 1
ATOM 1976 N N . THR A 1 237 ? 7.838 5.059 8.344 1.00 93.56 237 THR A N 1
ATOM 1977 C CA . THR A 1 237 ? 6.690 5.914 8.646 1.00 93.56 237 THR A CA 1
ATOM 1978 C C . THR A 1 237 ? 6.346 5.727 10.115 1.00 93.56 237 THR A C 1
ATOM 1980 O O . THR A 1 237 ? 6.079 4.610 10.548 1.00 93.56 237 THR A O 1
ATOM 1983 N N . ILE A 1 238 ? 6.375 6.819 10.874 1.00 92.56 238 ILE A N 1
ATOM 1984 C CA . ILE A 1 238 ? 6.026 6.844 12.294 1.00 92.56 238 ILE A CA 1
ATOM 1985 C C . ILE A 1 238 ? 4.745 7.657 12.412 1.00 92.56 238 ILE A C 1
ATOM 1987 O O . ILE A 1 238 ? 4.720 8.823 12.023 1.00 92.56 238 ILE A O 1
ATOM 1991 N N . LEU A 1 239 ? 3.689 7.026 12.918 1.00 91.75 239 LEU A N 1
ATOM 1992 C CA . LEU A 1 239 ? 2.390 7.656 13.110 1.00 91.75 239 LEU A CA 1
ATOM 1993 C C . LEU A 1 239 ? 1.998 7.578 14.585 1.00 91.75 239 LEU A C 1
ATOM 1995 O O . LEU A 1 239 ? 1.928 6.467 15.118 1.00 91.75 239 LEU A O 1
ATOM 1999 N N . PRO A 1 240 ? 1.704 8.712 15.242 1.00 89.00 240 PRO A N 1
ATOM 2000 C CA . PRO A 1 240 ? 1.019 8.676 16.522 1.00 89.00 240 PRO A CA 1
ATOM 2001 C C . PRO A 1 240 ? -0.405 8.158 16.292 1.00 89.00 240 PRO A C 1
ATOM 2003 O O . PRO A 1 240 ? -1.128 8.648 15.420 1.00 89.00 240 PRO A O 1
ATOM 2006 N N . TYR A 1 241 ? -0.799 7.135 17.045 1.00 85.56 241 TYR A N 1
ATOM 2007 C CA . TYR A 1 241 ? -2.123 6.514 16.933 1.00 85.56 241 TYR A CA 1
ATOM 2008 C C . TYR A 1 241 ? -2.947 6.611 18.225 1.00 85.56 241 TYR A C 1
ATOM 2010 O O . TYR A 1 241 ? -4.105 6.194 18.244 1.00 85.56 241 TYR A O 1
ATOM 2018 N N . GLU A 1 242 ? -2.386 7.204 19.274 1.00 80.00 242 GLU A N 1
ATOM 2019 C CA . GLU A 1 242 ? -3.094 7.626 20.481 1.00 80.00 242 GLU A CA 1
ATOM 2020 C C . GLU A 1 242 ? -3.189 9.155 20.488 1.00 80.00 242 GLU A C 1
ATOM 2022 O O . GLU A 1 242 ? -2.316 9.837 19.948 1.00 80.00 242 GLU A O 1
ATOM 2027 N N . GLU A 1 243 ? -4.265 9.700 21.053 1.00 62.72 243 GLU A N 1
ATOM 2028 C CA . GLU A 1 243 ? -4.318 11.135 21.338 1.00 62.72 243 GLU A CA 1
ATOM 2029 C C . GLU A 1 243 ? -3.427 11.414 22.554 1.00 62.72 243 GLU A C 1
ATOM 2031 O O . GLU A 1 243 ? -3.499 10.692 23.552 1.00 62.72 243 GLU A O 1
ATOM 2036 N N . GLU A 1 244 ? -2.576 12.441 22.468 1.00 52.12 244 GLU A N 1
ATOM 2037 C CA . GLU A 1 244 ? -1.928 12.992 23.660 1.00 52.12 244 GLU A CA 1
ATOM 2038 C C . GLU A 1 244 ? -3.043 13.455 24.608 1.00 52.12 244 GLU A C 1
ATOM 2040 O O . GLU A 1 244 ? -3.878 14.280 24.232 1.00 52.12 244 GLU A O 1
ATOM 2045 N N . LYS A 1 245 ? -3.105 12.843 25.795 1.00 43.72 245 LYS A N 1
ATOM 2046 C CA . LYS A 1 245 ? -4.019 13.250 26.868 1.00 43.72 245 LYS A CA 1
ATOM 2047 C C . LYS A 1 245 ? -3.642 14.611 27.433 1.00 43.72 245 LYS A C 1
ATOM 2049 O O . LYS A 1 245 ? -2.426 14.856 27.595 1.00 43.72 245 LYS A O 1
#

Secondary structure (DSSP, 8-state):
-HHHHTTS---B---HHHHTTS-HHHHHH-S-TTB-SSEEEESSSSEEEEE------STTSTT--S-HHHHHHHH-GGGG---SS-HHHHHHHHHHHHHHHHTTS-TT-EEEEE-SSB--GGG-----GGGGGGGGGGGGSB-HHHHHHHTT-TTEEEEEE-SSSS--EEEEETTEEEEE-----GGG-HHHHHHHHHHHTSPPPHHHHHHHHHHHHHHHHHHHHHHHHHHHHHH------S---

Radius of gyration: 19.28 Å; chains: 1; bounding box: 52×35×52 Å